Protein AF-A0A849WCY0-F1 (afdb_monomer)

Radius of gyration: 30.63 Å; Cα contacts (8 Å, |Δi|>4): 307; chains: 1; bounding box: 72×41×95 Å

Nearest PDB structures (foldseek):
  7aht-assembly1_A  TM=5.614E-01  e=9.219E-02  Bacillus subtilis subsp. subtilis str. 168
  4fma-assembly18_J  TM=5.798E-01  e=2.096E-01  Escherichia coli
  5tod-assembly2_A  TM=2.462E-01  e=1.371E+00  Homo sapiens
  3c6m-assembly1_A  TM=2.170E-01  e=2.614E+00  Homo sapiens
  5tod-assembly7_F  TM=2.452E-01  e=2.772E+00  Homo sapiens

Solvent-accessible surface area (backbone atoms only — not comparable to full-atom values): 11505 Å² total; per-residue (Å²): 144,74,70,73,67,60,56,55,52,54,52,52,52,61,66,65,69,69,80,75,67,54,65,50,55,55,48,50,54,53,54,72,70,58,51,58,86,48,48,75,48,39,34,40,33,53,90,93,39,81,42,78,49,65,74,89,48,40,53,62,51,55,59,32,53,71,73,46,45,57,54,82,85,66,64,72,89,74,54,81,75,69,64,26,41,36,39,36,38,37,71,89,79,25,39,37,34,36,26,48,26,98,75,40,38,32,44,33,39,41,34,49,97,94,41,78,47,77,44,45,35,35,34,91,74,41,54,48,59,51,52,52,46,44,69,78,55,54,75,74,73,71,72,77,78,77,76,68,35,56,45,80,79,58,67,75,55,88,70,58,91,44,68,24,52,9,76,85,79,64,44,74,14,87,22,58,62,25,46,31,25,65,69,58,13,54,76,67,38,16,18,18,59,76,60,49,73,59,130

Mean predicted aligned error: 16.66 Å

pLDDT: mean 75.74, std 14.4, range [35.34, 93.88]

Sequence (199 aa):
MSKFFMLGLIMAVMISFSSAQDMNDVWKETLESLCAEEAMQIFAVEANAYKKIPKKFSKDILEAIKGIEVLENPDSRSLPQPTASLVFLLKENKIFTIEIVKEHWFQANFLTQGKAVRFVLRDKKDKLADTIMNILNPPKKNPPQKQSAICNECSQMMFAMGMGNCETCKSPTKTMSFKFCDACAIKKGVCQVCEKKMN

Foldseek 3Di:
DPPVVVVVVVVVVVVVPPPPPPVQVVQLVVLVPDDLVQFPWKWKAAPNDTDTFDSVCSVQLSVLSNQKGFDDDDPPVPDDDFRMKIWTDGPPRWIWMWRDDPPQWIKIWIADPNDTDITIIGNPPCSNVVSVCCRVPPPDPPDPPLPQLADPVRVPDDADQDWDAACPPRHTDRGNQFNHHSVVCVVLCAHRRPRHHHD

Structure (mmCIF, N/CA/C/O backbone):
data_AF-A0A849WCY0-F1
#
_entry.id   AF-A0A849WCY0-F1
#
loop_
_atom_site.group_PDB
_atom_site.id
_atom_site.type_symbol
_atom_site.label_atom_id
_atom_site.label_alt_id
_atom_site.label_comp_id
_atom_site.label_asym_id
_atom_site.label_entity_id
_atom_site.label_seq_id
_atom_site.pdbx_PDB_ins_code
_atom_site.Cartn_x
_atom_site.Cartn_y
_atom_site.Cartn_z
_atom_site.occupancy
_atom_site.B_iso_or_equiv
_atom_site.auth_seq_id
_atom_site.auth_comp_id
_atom_site.auth_asym_id
_atom_site.auth_atom_id
_atom_site.pdbx_PDB_model_num
ATOM 1 N N . MET A 1 1 ? 39.765 -4.864 -51.603 1.00 50.28 1 MET A N 1
ATOM 2 C CA . MET A 1 1 ? 38.624 -4.302 -50.843 1.00 50.28 1 MET A CA 1
ATOM 3 C C . MET A 1 1 ? 37.984 -5.376 -49.953 1.00 50.28 1 MET A C 1
ATOM 5 O O . MET A 1 1 ? 36.882 -5.807 -50.237 1.00 50.28 1 MET A O 1
ATOM 9 N N . SER A 1 2 ? 38.667 -5.865 -48.906 1.00 53.41 2 SER A N 1
ATOM 10 C CA . SER A 1 2 ? 38.129 -6.984 -48.091 1.00 53.41 2 SER A CA 1
ATOM 11 C C . SER A 1 2 ? 38.401 -6.888 -46.584 1.00 53.41 2 SER A C 1
ATOM 13 O O . SER A 1 2 ? 37.915 -7.724 -45.834 1.00 53.41 2 SER A O 1
ATOM 15 N N . LYS A 1 3 ? 39.156 -5.884 -46.110 1.00 45.31 3 LYS A N 1
ATOM 16 C CA . LYS A 1 3 ? 39.493 -5.747 -44.678 1.00 45.31 3 LYS A CA 1
ATOM 17 C C . LYS A 1 3 ? 38.674 -4.679 -43.941 1.00 45.31 3 LYS A C 1
ATOM 19 O O . LYS A 1 3 ? 38.491 -4.788 -42.738 1.00 45.31 3 LYS A O 1
ATOM 24 N N . PHE A 1 4 ? 38.103 -3.708 -44.659 1.00 46.94 4 PHE A N 1
ATOM 25 C CA . PHE A 1 4 ? 37.264 -2.659 -44.061 1.00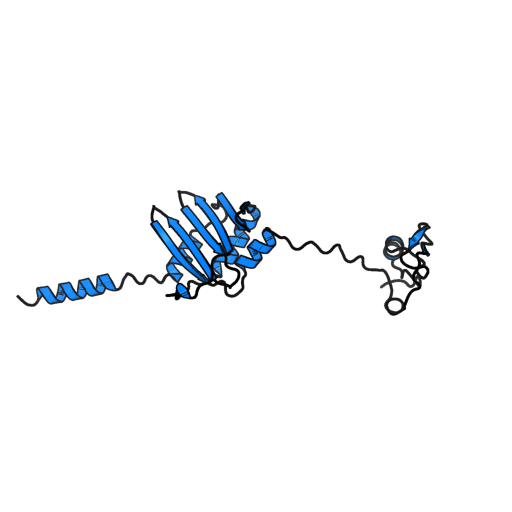 46.94 4 PHE A CA 1
ATOM 26 C C . PHE A 1 4 ? 35.818 -3.104 -43.783 1.00 46.94 4 PHE A C 1
ATOM 28 O O . PHE A 1 4 ? 35.189 -2.581 -42.871 1.00 46.94 4 PHE A O 1
ATOM 35 N N . PHE A 1 5 ? 35.310 -4.116 -44.493 1.00 47.94 5 PHE A N 1
ATOM 36 C CA . PHE A 1 5 ? 33.950 -4.632 -44.276 1.00 47.94 5 PHE A CA 1
ATOM 37 C C . PHE A 1 5 ? 33.820 -5.509 -43.017 1.00 47.94 5 PHE A C 1
ATOM 39 O O . PHE A 1 5 ? 32.745 -5.595 -42.435 1.00 47.94 5 PHE A O 1
ATOM 46 N N . MET A 1 6 ? 34.916 -6.125 -42.559 1.00 46.41 6 MET A N 1
ATOM 47 C CA . MET A 1 6 ? 34.893 -7.044 -41.413 1.00 46.41 6 MET A CA 1
ATOM 48 C C . MET A 1 6 ? 34.942 -6.312 -40.059 1.00 46.41 6 MET A C 1
ATOM 50 O O . MET A 1 6 ? 34.390 -6.796 -39.078 1.00 46.41 6 MET A O 1
ATOM 54 N N . LEU A 1 7 ? 35.536 -5.112 -40.014 1.00 44.00 7 LEU A N 1
ATOM 55 C CA . LEU A 1 7 ? 35.578 -4.260 -38.815 1.00 44.00 7 LEU A CA 1
ATOM 56 C C . LEU A 1 7 ? 34.247 -3.534 -38.556 1.00 44.00 7 LEU A C 1
ATOM 58 O O . LEU A 1 7 ? 33.855 -3.377 -37.401 1.00 44.00 7 LEU A O 1
ATOM 62 N N . GLY A 1 8 ? 33.513 -3.164 -39.613 1.00 43.44 8 GLY A N 1
ATOM 63 C CA . GLY A 1 8 ? 32.176 -2.570 -39.488 1.00 43.44 8 GLY A CA 1
ATOM 64 C C . GLY A 1 8 ? 31.132 -3.542 -38.927 1.00 43.44 8 GLY A C 1
ATOM 65 O O . GLY A 1 8 ? 30.265 -3.134 -38.158 1.00 43.44 8 GLY A O 1
ATOM 66 N N . LEU A 1 9 ? 31.253 -4.838 -39.236 1.00 46.06 9 LEU A N 1
ATOM 67 C CA . LEU A 1 9 ? 30.340 -5.863 -38.724 1.00 46.06 9 LEU A CA 1
ATOM 68 C C . LEU A 1 9 ? 30.567 -6.146 -37.228 1.00 46.06 9 LEU A C 1
ATOM 70 O O . LEU A 1 9 ? 29.608 -6.333 -36.489 1.00 46.06 9 LEU A O 1
ATOM 74 N N . ILE A 1 10 ? 31.818 -6.114 -36.754 1.00 51.12 10 ILE A N 1
ATOM 75 C CA . ILE A 1 10 ? 32.143 -6.348 -35.335 1.00 51.12 10 ILE A CA 1
ATOM 76 C C . ILE A 1 10 ? 31.712 -5.153 -34.465 1.00 51.12 10 ILE A C 1
ATOM 78 O O . ILE A 1 10 ? 31.208 -5.357 -33.362 1.00 51.12 10 ILE A O 1
ATOM 82 N N . MET A 1 11 ? 31.810 -3.913 -34.966 1.00 44.78 11 MET A N 1
ATOM 83 C CA . MET A 1 11 ? 31.259 -2.743 -34.261 1.00 44.78 11 MET A CA 1
ATOM 84 C C . MET A 1 11 ? 29.725 -2.715 -34.255 1.00 44.78 11 MET A C 1
ATOM 86 O O . MET A 1 11 ? 29.142 -2.361 -33.234 1.00 44.78 11 MET A O 1
ATOM 90 N N . ALA A 1 12 ? 29.056 -3.138 -35.332 1.00 47.16 12 ALA A N 1
ATOM 91 C CA . ALA A 1 12 ? 27.596 -3.260 -35.341 1.00 47.16 12 ALA A CA 1
ATOM 92 C C . ALA A 1 12 ? 27.100 -4.337 -34.359 1.00 47.16 12 ALA A C 1
ATOM 94 O O . ALA A 1 12 ? 26.087 -4.143 -33.690 1.00 47.16 12 ALA A O 1
ATOM 95 N N . VAL A 1 13 ? 27.847 -5.434 -34.199 1.00 43.41 13 VAL A N 1
ATOM 96 C CA . VAL A 1 13 ? 27.551 -6.462 -33.192 1.00 43.41 13 VAL A CA 1
ATOM 97 C C . VAL A 1 13 ? 27.771 -5.919 -31.775 1.00 43.41 13 VAL A C 1
ATOM 99 O O . VAL A 1 13 ? 26.906 -6.110 -30.929 1.00 43.41 13 VAL A O 1
ATOM 102 N N . MET A 1 14 ? 28.829 -5.145 -31.510 1.00 39.06 14 MET A N 1
ATOM 103 C CA . MET A 1 14 ? 29.048 -4.554 -30.176 1.00 39.06 14 MET A CA 1
ATOM 104 C C . MET A 1 14 ? 28.082 -3.412 -29.817 1.00 39.06 14 MET A C 1
ATOM 106 O O . MET A 1 14 ? 27.827 -3.188 -28.638 1.00 39.06 14 MET A O 1
ATOM 110 N N . ILE A 1 15 ? 27.483 -2.736 -30.802 1.00 41.31 15 ILE A N 1
ATOM 111 C CA . ILE A 1 15 ? 26.387 -1.773 -30.575 1.00 41.31 15 ILE A CA 1
ATOM 112 C C . ILE A 1 15 ? 25.032 -2.491 -30.401 1.00 41.31 15 ILE A C 1
ATOM 114 O O . ILE A 1 15 ? 24.104 -1.927 -29.831 1.00 41.31 15 ILE A O 1
ATOM 118 N N . SER A 1 16 ? 24.922 -3.758 -30.812 1.00 35.34 16 SER A N 1
ATOM 119 C CA . SER A 1 16 ? 23.705 -4.570 -30.639 1.00 35.34 16 SER A CA 1
ATOM 120 C C . SER A 1 16 ? 23.653 -5.332 -29.305 1.00 35.34 16 SER A C 1
ATOM 122 O O . SER A 1 16 ? 22.632 -5.938 -28.996 1.00 35.34 16 SER A O 1
ATOM 124 N N . PHE A 1 17 ? 24.726 -5.309 -28.504 1.00 38.31 17 PHE A N 1
ATOM 125 C CA . PHE A 1 17 ? 24.803 -6.000 -27.206 1.00 38.31 17 PHE A CA 1
ATOM 126 C C . PHE A 1 17 ? 24.603 -5.082 -25.987 1.00 38.31 17 PHE A C 1
ATOM 128 O O . PHE A 1 17 ? 24.663 -5.557 -24.857 1.00 38.31 17 PHE A O 1
ATOM 135 N N . SER A 1 18 ? 24.321 -3.788 -26.179 1.00 38.50 18 SER A N 1
ATOM 136 C CA . SER A 1 18 ? 24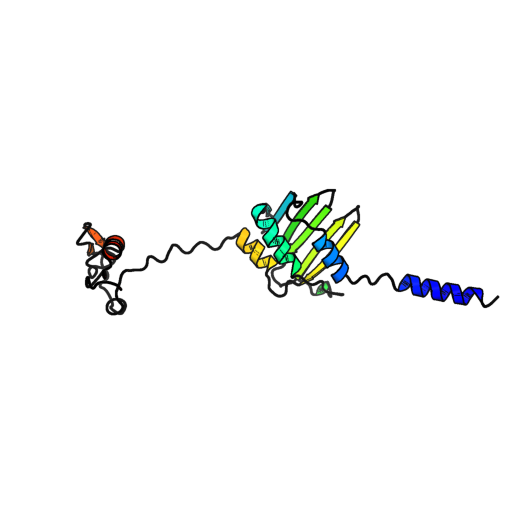.068 -2.843 -25.077 1.00 38.50 18 SER A CA 1
ATOM 137 C C . SER A 1 18 ? 22.584 -2.575 -24.787 1.00 38.50 18 SER A C 1
ATOM 139 O O . SER A 1 18 ? 22.279 -1.766 -23.916 1.00 38.50 18 SER A O 1
ATOM 141 N N . SER A 1 19 ? 21.645 -3.245 -25.469 1.00 44.41 19 SER A N 1
ATOM 142 C CA . SER A 1 19 ? 20.199 -3.008 -25.302 1.00 44.41 19 SER A CA 1
ATOM 143 C C . SER A 1 19 ? 19.439 -4.130 -24.589 1.00 44.41 19 SER A C 1
ATOM 145 O O . SER A 1 19 ? 18.229 -4.253 -24.758 1.00 44.41 19 SER A O 1
ATOM 147 N N . ALA A 1 20 ? 20.129 -4.946 -23.797 1.00 45.62 20 ALA A N 1
ATOM 148 C CA . ALA A 1 20 ? 19.502 -5.735 -22.742 1.00 45.62 20 ALA A CA 1
ATOM 149 C C . ALA A 1 20 ? 19.956 -5.153 -21.402 1.00 45.62 20 ALA A C 1
ATOM 151 O O . ALA A 1 20 ? 20.663 -5.796 -20.634 1.00 45.62 20 ALA A O 1
ATOM 152 N N . GLN A 1 21 ? 19.629 -3.881 -21.161 1.00 54.75 21 GLN A N 1
ATOM 153 C CA . GLN A 1 21 ? 19.660 -3.377 -19.795 1.00 54.75 21 GLN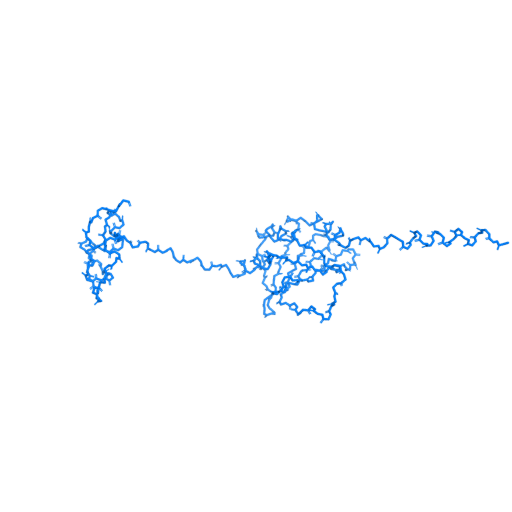 A CA 1
ATOM 154 C C . GLN A 1 21 ? 18.640 -4.227 -19.034 1.00 54.75 21 GLN A C 1
ATOM 156 O O . GLN A 1 21 ? 17.479 -4.286 -19.449 1.00 54.75 21 GLN A O 1
ATOM 161 N N . ASP A 1 22 ? 19.096 -4.959 -18.016 1.00 75.75 22 ASP A N 1
ATOM 162 C CA . ASP A 1 22 ? 18.230 -5.789 -17.186 1.00 75.75 22 ASP A CA 1
ATOM 163 C C . ASP A 1 22 ? 17.078 -4.895 -16.704 1.00 75.75 22 ASP A C 1
ATOM 165 O O . ASP A 1 22 ? 17.285 -3.882 -16.030 1.00 75.75 22 ASP A O 1
ATOM 169 N N . MET A 1 23 ? 15.851 -5.212 -17.123 1.00 77.38 23 MET A N 1
ATOM 170 C CA . MET A 1 23 ? 14.676 -4.411 -16.782 1.00 77.38 23 MET A CA 1
ATOM 171 C C . MET A 1 23 ? 14.490 -4.336 -15.264 1.00 77.38 23 MET A C 1
ATOM 173 O O . MET A 1 23 ? 13.898 -3.376 -14.770 1.00 77.38 23 MET A O 1
ATOM 177 N N . ASN A 1 24 ? 15.016 -5.316 -14.528 1.00 80.31 24 ASN A N 1
ATOM 178 C CA . ASN A 1 24 ? 15.075 -5.321 -13.078 1.00 80.31 24 ASN A CA 1
ATOM 179 C C . ASN A 1 24 ? 16.039 -4.263 -12.528 1.00 80.31 24 ASN A C 1
ATOM 181 O O . ASN A 1 24 ? 15.731 -3.627 -11.524 1.00 80.31 24 ASN A O 1
ATOM 185 N N . ASP A 1 25 ? 17.172 -4.026 -13.183 1.00 82.75 25 ASP A N 1
ATOM 186 C CA . ASP A 1 25 ? 18.101 -2.966 -12.788 1.00 82.75 25 ASP A CA 1
ATOM 187 C C . ASP A 1 25 ? 17.517 -1.587 -13.103 1.00 82.75 25 ASP A C 1
ATOM 189 O O . ASP A 1 25 ? 17.503 -0.719 -12.233 1.00 82.75 25 ASP A O 1
ATOM 193 N N . VAL A 1 26 ? 16.887 -1.416 -14.272 1.00 83.19 26 VAL A N 1
ATOM 194 C CA . VAL A 1 26 ? 16.141 -0.185 -14.606 1.00 83.19 26 VAL A CA 1
ATOM 195 C C . VAL A 1 26 ? 15.022 0.075 -13.593 1.00 83.19 26 VAL A C 1
ATOM 197 O O . VAL A 1 26 ? 14.772 1.216 -13.197 1.00 83.19 26 VAL A O 1
ATOM 200 N N . TRP A 1 27 ? 14.332 -0.979 -13.161 1.00 83.81 27 TRP A N 1
ATOM 201 C CA . TRP A 1 27 ? 13.305 -0.899 -12.130 1.00 83.81 27 TRP A CA 1
ATOM 202 C C . TRP A 1 27 ? 13.880 -0.465 -10.783 1.00 83.81 27 TRP A C 1
ATOM 204 O O . TRP A 1 27 ? 13.366 0.484 -10.192 1.00 83.81 27 TRP A O 1
ATOM 214 N N . LYS A 1 28 ? 14.963 -1.095 -10.316 1.00 83.31 28 LYS A N 1
ATOM 215 C CA . LYS A 1 28 ? 15.634 -0.720 -9.062 1.00 83.31 28 LYS A CA 1
ATOM 216 C C . LYS A 1 28 ? 16.119 0.724 -9.092 1.00 83.31 28 LYS A C 1
ATOM 218 O O . LYS A 1 28 ? 15.785 1.474 -8.183 1.00 83.31 28 LYS A O 1
ATOM 223 N N . GLU A 1 29 ? 16.812 1.137 -10.152 1.00 83.62 29 GLU A N 1
ATOM 224 C CA . GLU A 1 29 ? 17.261 2.523 -10.339 1.00 83.62 29 GLU A CA 1
ATOM 225 C C . GLU A 1 29 ? 16.076 3.498 -10.334 1.00 83.62 29 GLU A C 1
ATOM 227 O O . GLU A 1 29 ? 16.117 4.552 -9.693 1.00 83.62 29 GLU A O 1
ATOM 232 N N . THR A 1 30 ? 14.974 3.127 -11.001 1.00 81.19 30 THR A N 1
ATOM 233 C CA . THR A 1 30 ? 13.739 3.918 -10.984 1.00 81.19 30 THR A CA 1
ATOM 234 C C . THR A 1 30 ? 13.233 4.079 -9.555 1.00 81.19 30 THR A C 1
ATOM 236 O O . THR A 1 30 ? 12.959 5.208 -9.155 1.00 81.19 30 THR A O 1
ATOM 239 N N . LEU A 1 31 ? 13.154 2.997 -8.773 1.00 80.31 31 LEU A N 1
ATOM 240 C CA . LEU A 1 31 ? 12.700 3.023 -7.381 1.00 80.31 31 LEU A CA 1
ATOM 241 C C . LEU A 1 31 ? 13.628 3.800 -6.448 1.00 80.31 31 LEU A C 1
ATOM 243 O O . LEU A 1 31 ? 13.138 4.514 -5.576 1.00 80.31 31 LEU A O 1
ATOM 247 N N . GLU A 1 32 ? 14.941 3.686 -6.618 1.00 79.88 32 GLU A N 1
ATOM 248 C CA . GLU A 1 32 ? 15.929 4.447 -5.847 1.00 79.88 32 GLU A CA 1
ATOM 249 C C . GLU A 1 32 ? 15.815 5.950 -6.108 1.00 79.88 32 GLU A C 1
ATOM 251 O O . GLU A 1 32 ? 16.029 6.758 -5.204 1.00 79.88 32 GLU A O 1
ATOM 256 N N . SER A 1 33 ? 15.390 6.331 -7.314 1.00 77.44 33 SER A N 1
ATOM 257 C CA . SER A 1 33 ? 15.086 7.724 -7.643 1.00 77.44 33 SER A CA 1
ATOM 258 C C . SER A 1 33 ? 13.772 8.239 -7.031 1.00 77.44 33 SER A C 1
ATOM 260 O O . SER A 1 33 ? 13.491 9.436 -7.119 1.00 77.44 33 SER A O 1
ATOM 262 N N . LEU A 1 34 ? 12.951 7.369 -6.423 1.00 78.38 34 LEU A N 1
ATOM 263 C CA . LEU A 1 34 ? 11.690 7.745 -5.783 1.00 78.38 34 LEU A CA 1
ATOM 264 C C . LEU A 1 34 ? 11.908 8.120 -4.316 1.00 78.38 34 LEU A C 1
ATOM 266 O O . LEU A 1 34 ? 12.198 7.270 -3.474 1.00 78.38 34 LEU A O 1
ATOM 270 N N . CYS A 1 35 ? 11.653 9.382 -3.972 1.00 73.31 35 CYS A N 1
ATOM 271 C CA . CYS A 1 35 ? 11.651 9.834 -2.585 1.00 73.31 35 CYS A CA 1
ATOM 272 C C . CYS A 1 35 ? 10.225 10.021 -2.031 1.00 73.31 35 CYS A C 1
ATOM 274 O O . CYS A 1 35 ? 9.358 10.634 -2.661 1.00 73.31 35 CYS A O 1
ATOM 276 N N . ALA A 1 36 ? 9.986 9.545 -0.802 1.00 72.25 36 ALA A N 1
ATOM 277 C CA . ALA A 1 36 ? 8.705 9.703 -0.106 1.00 72.25 36 ALA A CA 1
ATOM 278 C C . ALA A 1 36 ? 8.339 11.177 0.145 1.00 72.25 36 ALA A C 1
ATOM 280 O O . ALA A 1 36 ? 7.156 11.532 0.138 1.00 72.25 36 ALA A O 1
ATOM 281 N N . GLU A 1 37 ? 9.337 12.040 0.356 1.00 73.75 37 GLU A N 1
ATOM 282 C CA . GLU A 1 37 ? 9.125 13.475 0.555 1.00 73.75 37 GLU A CA 1
ATOM 283 C C . GLU A 1 37 ? 8.677 14.184 -0.734 1.00 73.75 37 GLU A C 1
ATOM 285 O O . GLU A 1 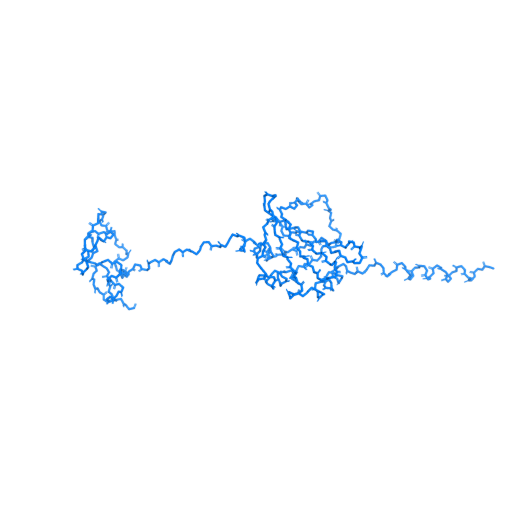37 ? 7.853 15.108 -0.666 1.00 73.75 37 GLU A O 1
ATOM 290 N N . GLU A 1 38 ? 9.143 13.703 -1.892 1.00 74.81 38 GLU A N 1
ATOM 291 C CA . GLU A 1 38 ? 8.878 14.258 -3.228 1.00 74.81 38 GLU A CA 1
ATOM 292 C C . GLU A 1 38 ? 7.563 13.781 -3.854 1.00 74.81 38 GLU A C 1
ATOM 294 O O . GLU A 1 38 ? 7.078 14.388 -4.812 1.00 74.81 38 GLU A O 1
ATOM 299 N N . ALA A 1 39 ? 6.948 12.735 -3.296 1.00 75.56 39 ALA A N 1
ATOM 300 C CA . ALA A 1 39 ? 5.609 12.313 -3.679 1.00 75.56 39 ALA A CA 1
ATOM 301 C C . ALA A 1 39 ? 4.592 13.422 -3.348 1.00 75.56 39 ALA A C 1
ATOM 303 O O . ALA A 1 39 ? 4.291 13.712 -2.180 1.00 75.56 39 ALA A O 1
ATOM 304 N N . MET A 1 40 ? 4.047 14.051 -4.388 1.00 78.19 40 MET A N 1
ATOM 305 C CA . MET A 1 40 ? 3.055 15.116 -4.263 1.00 78.19 40 MET A CA 1
ATOM 306 C C . MET A 1 40 ? 1.684 14.551 -3.895 1.00 78.19 40 MET A C 1
ATOM 308 O O . MET A 1 40 ? 1.008 15.079 -3.010 1.00 78.19 40 MET A O 1
ATOM 312 N N . GLN A 1 41 ? 1.255 13.493 -4.589 1.00 83.62 41 GLN A N 1
ATOM 313 C CA . GLN A 1 41 ? -0.065 12.885 -4.430 1.00 83.62 41 GLN A CA 1
ATOM 314 C C . GLN A 1 41 ? -0.016 11.394 -4.760 1.00 83.62 41 GLN A C 1
ATOM 316 O O . GLN A 1 41 ? 0.690 10.993 -5.685 1.00 83.62 41 GLN A O 1
ATOM 321 N N . ILE A 1 42 ? -0.788 10.609 -4.003 1.00 84.69 42 ILE A N 1
ATOM 322 C CA . ILE A 1 42 ? -1.007 9.182 -4.233 1.00 84.69 42 ILE A CA 1
ATOM 323 C C . ILE A 1 42 ? -2.515 8.946 -4.357 1.00 84.69 42 ILE A C 1
ATOM 325 O O . ILE A 1 42 ? -3.282 9.419 -3.513 1.00 84.69 42 ILE A O 1
ATOM 329 N N . PHE A 1 43 ? -2.948 8.220 -5.384 1.00 83.44 43 PHE A N 1
ATOM 330 C CA . PHE A 1 43 ? -4.354 7.867 -5.609 1.00 83.44 43 PHE A CA 1
ATOM 331 C C . PHE A 1 43 ? -4.487 6.382 -5.862 1.00 83.44 43 PHE A C 1
ATOM 333 O O . PHE A 1 43 ? -3.730 5.889 -6.678 1.00 83.44 43 PHE A O 1
ATOM 340 N N . ALA A 1 44 ? -5.462 5.718 -5.248 1.00 82.44 44 ALA A N 1
ATOM 341 C CA . ALA A 1 44 ? -5.865 4.358 -5.587 1.00 82.44 44 ALA A CA 1
ATOM 342 C C . ALA A 1 44 ? -7.230 4.371 -6.295 1.00 82.44 44 ALA A C 1
ATOM 344 O O . ALA A 1 44 ? -8.108 5.141 -5.910 1.00 82.44 44 ALA A O 1
ATOM 345 N N . VAL A 1 45 ? -7.428 3.528 -7.306 1.00 74.12 45 VAL A N 1
ATOM 346 C CA . VAL A 1 45 ? -8.721 3.348 -7.985 1.00 74.12 45 VAL A CA 1
ATOM 347 C C . VAL A 1 45 ? -9.412 2.109 -7.437 1.00 74.12 45 VAL A C 1
ATOM 349 O O . VAL A 1 45 ? -8.846 1.023 -7.470 1.00 74.12 45 VAL A O 1
ATOM 352 N N . GLU A 1 46 ? -10.646 2.258 -6.969 1.00 72.00 46 GLU A N 1
ATOM 353 C CA . GLU A 1 46 ? -11.500 1.149 -6.541 1.00 72.00 46 GLU A CA 1
ATOM 354 C C . GLU A 1 46 ? -12.895 1.350 -7.140 1.00 72.00 46 GLU A C 1
ATOM 356 O O . GLU A 1 46 ? -13.479 2.420 -6.979 1.00 72.00 46 GLU A O 1
ATOM 361 N N . ALA A 1 47 ? -13.423 0.348 -7.851 1.00 71.50 47 ALA A N 1
ATOM 362 C CA . ALA A 1 47 ? -14.740 0.408 -8.500 1.00 71.50 47 ALA A CA 1
ATOM 363 C C . ALA A 1 47 ? -14.953 1.675 -9.366 1.00 71.50 47 ALA A C 1
ATOM 365 O O . ALA A 1 47 ? -15.991 2.328 -9.286 1.00 71.50 47 ALA A O 1
ATOM 366 N N . ASN A 1 48 ? -13.954 2.031 -10.185 1.00 70.50 48 ASN A N 1
ATOM 367 C CA . ASN A 1 48 ? -13.924 3.236 -11.033 1.00 70.50 48 ASN A CA 1
ATOM 368 C C . ASN A 1 48 ? -13.931 4.580 -10.276 1.00 70.50 48 ASN A C 1
ATOM 370 O O . ASN A 1 48 ? -14.111 5.630 -10.892 1.00 70.50 48 ASN A O 1
ATOM 374 N N . ALA A 1 49 ? -13.706 4.578 -8.959 1.00 77.44 49 ALA A N 1
ATOM 375 C CA . ALA A 1 49 ? -13.585 5.787 -8.154 1.00 77.44 49 ALA A CA 1
ATOM 376 C C . ALA A 1 49 ? -12.138 6.005 -7.692 1.00 77.44 49 ALA A C 1
ATOM 378 O O . ALA A 1 49 ? -11.506 5.111 -7.128 1.00 77.44 49 ALA A O 1
ATOM 379 N N . TYR A 1 50 ? -11.627 7.224 -7.885 1.00 80.31 50 TYR A N 1
ATOM 380 C CA . TYR A 1 50 ? -10.322 7.632 -7.369 1.00 80.31 50 TYR A CA 1
ATOM 381 C C . TYR A 1 50 ? -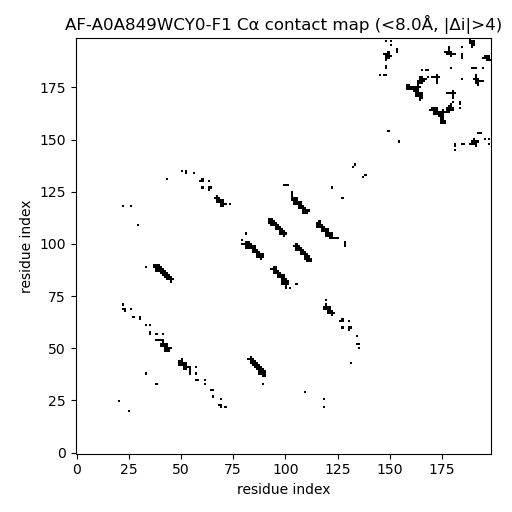10.417 7.966 -5.879 1.00 80.31 50 TYR A C 1
ATOM 383 O O . TYR A 1 50 ? -11.134 8.881 -5.469 1.00 80.31 50 TYR A O 1
ATOM 391 N N . LYS A 1 51 ? -9.640 7.259 -5.064 1.00 84.06 51 LYS A N 1
ATOM 392 C CA . LYS A 1 51 ? -9.468 7.499 -3.632 1.00 84.06 51 LYS A CA 1
ATOM 393 C C . LYS A 1 51 ? -8.076 8.057 -3.376 1.00 84.06 51 LYS A C 1
ATOM 395 O O . LYS A 1 51 ? -7.066 7.395 -3.606 1.00 84.06 51 LYS A O 1
ATOM 400 N N . LYS A 1 52 ? -8.007 9.294 -2.883 1.00 87.31 52 LYS A N 1
ATOM 401 C CA . LYS A 1 52 ? -6.738 9.918 -2.495 1.00 87.31 52 LYS A CA 1
ATOM 402 C C . LYS A 1 52 ? -6.177 9.231 -1.249 1.00 87.31 52 LYS A C 1
ATOM 404 O O . LYS A 1 52 ? -6.848 9.170 -0.220 1.00 87.31 52 LYS A O 1
ATOM 409 N N . ILE A 1 53 ? -4.932 8.778 -1.325 1.00 86.62 53 ILE A N 1
ATOM 410 C CA . ILE A 1 53 ? -4.211 8.179 -0.206 1.00 86.62 53 ILE A CA 1
ATOM 411 C C . ILE A 1 53 ? -3.510 9.285 0.605 1.00 86.62 53 ILE A C 1
ATOM 413 O O . ILE A 1 53 ? -2.809 10.126 0.031 1.00 86.62 53 ILE A O 1
ATOM 417 N N . PRO A 1 54 ? -3.679 9.328 1.941 1.00 88.62 54 PRO A N 1
ATOM 418 C CA . PRO A 1 54 ? -2.983 10.300 2.780 1.00 88.62 54 PRO A CA 1
ATOM 419 C C . PRO A 1 54 ? -1.453 10.182 2.684 1.00 88.62 54 PRO A C 1
ATOM 421 O O . PRO A 1 54 ? -0.907 9.090 2.827 1.00 88.62 54 PRO A O 1
ATOM 424 N N . LYS A 1 55 ? -0.749 11.320 2.561 1.00 85.44 55 LYS A N 1
ATOM 425 C CA . LYS A 1 55 ? 0.724 11.383 2.401 1.00 85.44 55 LYS A CA 1
ATOM 426 C C . LYS A 1 55 ? 1.509 10.665 3.511 1.00 85.44 55 LYS A C 1
ATOM 428 O O . LYS A 1 55 ? 2.613 10.191 3.278 1.00 85.44 55 LYS A O 1
ATOM 433 N N . LYS A 1 56 ? 0.935 10.525 4.713 1.00 88.75 56 LYS A N 1
ATOM 434 C CA . LYS A 1 56 ? 1.556 9.770 5.818 1.00 88.75 56 LYS A CA 1
ATOM 435 C C . LYS A 1 56 ? 1.844 8.301 5.476 1.00 88.75 56 LYS A C 1
ATOM 437 O O . LYS A 1 56 ? 2.720 7.718 6.094 1.00 88.75 56 LYS A O 1
ATOM 442 N N . PHE A 1 57 ? 1.137 7.731 4.498 1.00 89.19 57 PHE A N 1
ATOM 443 C CA . PHE A 1 57 ? 1.324 6.350 4.055 1.00 89.19 57 PHE A CA 1
ATOM 444 C C . PHE A 1 57 ? 2.286 6.213 2.865 1.00 89.19 57 PHE A C 1
ATOM 446 O O . PHE A 1 57 ? 2.595 5.096 2.463 1.00 89.19 57 PHE A O 1
ATOM 453 N N . SER A 1 58 ? 2.792 7.317 2.296 1.00 85.62 58 SER A N 1
ATOM 454 C CA . SER A 1 58 ? 3.678 7.274 1.122 1.00 85.62 58 SER A CA 1
ATOM 455 C C . SER A 1 58 ? 4.929 6.429 1.359 1.00 85.62 58 SER A C 1
ATOM 457 O O . SER A 1 58 ? 5.359 5.706 0.465 1.00 85.62 58 SER A O 1
ATOM 459 N N . LYS A 1 59 ? 5.497 6.495 2.570 1.00 86.88 59 LYS A N 1
ATOM 460 C CA . LYS A 1 59 ? 6.687 5.724 2.943 1.00 86.88 59 LYS A CA 1
ATOM 461 C C . LYS A 1 59 ? 6.411 4.219 2.946 1.00 86.88 59 LYS A C 1
ATOM 463 O O . LYS A 1 59 ? 7.181 3.473 2.355 1.00 86.88 59 LYS A O 1
ATOM 468 N N . ASP A 1 60 ? 5.307 3.798 3.561 1.00 88.56 60 ASP A N 1
ATOM 469 C CA . ASP A 1 60 ? 4.924 2.384 3.653 1.00 88.56 60 ASP A CA 1
ATOM 470 C C . ASP A 1 60 ? 4.674 1.791 2.266 1.00 88.56 60 ASP A C 1
ATOM 472 O O . ASP A 1 60 ? 5.099 0.677 1.966 1.00 88.56 60 ASP A O 1
ATOM 476 N N . ILE A 1 61 ? 4.038 2.574 1.394 1.00 87.56 61 ILE A N 1
ATOM 477 C CA . ILE A 1 61 ? 3.756 2.174 0.021 1.00 87.56 61 ILE A CA 1
ATOM 478 C C . ILE A 1 61 ? 5.054 2.042 -0.788 1.00 87.56 61 ILE A C 1
ATOM 480 O O . ILE A 1 61 ? 5.260 1.013 -1.424 1.00 87.56 61 ILE A O 1
ATOM 484 N N . LEU A 1 62 ? 5.951 3.035 -0.754 1.00 86.12 62 LEU A N 1
ATOM 485 C CA . LEU A 1 62 ? 7.241 2.943 -1.453 1.00 86.12 62 LEU A CA 1
ATOM 486 C C . LEU A 1 62 ? 8.086 1.769 -0.939 1.00 86.12 62 LEU A C 1
ATOM 488 O O . LEU A 1 62 ? 8.732 1.080 -1.722 1.00 86.12 62 LEU A O 1
ATOM 492 N N . GLU A 1 63 ? 8.042 1.493 0.363 1.00 86.88 63 GLU A N 1
ATOM 493 C CA . GLU A 1 63 ? 8.739 0.355 0.963 1.00 86.88 63 GLU A CA 1
ATOM 494 C C . GLU A 1 63 ? 8.125 -0.997 0.573 1.00 86.88 63 GLU A C 1
ATOM 496 O O . GLU A 1 63 ? 8.838 -1.992 0.428 1.00 86.88 63 GLU A O 1
ATOM 501 N N . ALA A 1 64 ? 6.807 -1.063 0.378 1.00 87.38 64 ALA A N 1
ATOM 502 C CA . ALA A 1 64 ? 6.172 -2.236 -0.211 1.00 87.38 64 ALA A CA 1
ATOM 503 C C . ALA A 1 64 ? 6.630 -2.441 -1.663 1.00 87.38 64 ALA A C 1
ATOM 505 O O . ALA A 1 64 ? 6.839 -3.580 -2.075 1.00 87.38 64 ALA A O 1
ATOM 506 N N . ILE A 1 65 ? 6.868 -1.350 -2.402 1.00 85.56 65 ILE A N 1
ATOM 507 C CA . ILE A 1 65 ? 7.251 -1.407 -3.815 1.00 85.56 65 ILE A CA 1
ATOM 508 C C . ILE A 1 65 ? 8.671 -1.940 -4.033 1.00 85.56 65 ILE A C 1
ATOM 510 O O . ILE A 1 65 ? 8.915 -2.665 -4.992 1.00 85.56 65 ILE A O 1
ATOM 514 N N . LYS A 1 66 ? 9.608 -1.659 -3.125 1.00 83.38 66 LYS A N 1
ATOM 515 C CA . LYS A 1 66 ? 10.998 -2.147 -3.227 1.00 83.38 66 LYS A CA 1
ATOM 516 C C . LYS A 1 66 ? 11.140 -3.669 -3.229 1.00 83.38 66 LYS A C 1
ATOM 518 O O . LYS A 1 66 ? 12.138 -4.183 -3.718 1.00 83.38 66 LYS A O 1
ATOM 523 N N . GLY A 1 67 ? 10.174 -4.392 -2.661 1.00 80.06 67 GLY A N 1
ATOM 524 C CA . GLY A 1 67 ? 10.193 -5.858 -2.601 1.00 80.06 67 GLY A CA 1
ATOM 525 C C . GLY A 1 67 ? 9.694 -6.551 -3.871 1.00 80.06 67 GLY A C 1
ATOM 526 O O . GLY A 1 67 ? 9.549 -7.772 -3.870 1.00 80.06 67 GLY A O 1
ATOM 527 N N . ILE A 1 68 ? 9.374 -5.784 -4.911 1.00 85.38 68 ILE A N 1
ATOM 528 C CA . ILE A 1 68 ? 8.737 -6.258 -6.134 1.00 85.38 68 ILE A CA 1
ATOM 529 C C . ILE A 1 68 ? 9.795 -6.568 -7.186 1.00 85.38 68 ILE A C 1
ATOM 531 O O . ILE A 1 68 ? 10.702 -5.770 -7.420 1.00 85.38 68 ILE A O 1
ATOM 535 N N . GLU A 1 69 ? 9.621 -7.696 -7.867 1.00 83.81 69 GLU A N 1
ATOM 536 C CA . GLU A 1 69 ? 10.499 -8.134 -8.950 1.00 83.81 69 GLU A CA 1
ATOM 537 C C . GLU A 1 69 ? 9.873 -7.850 -10.317 1.00 83.81 69 GLU A C 1
ATOM 539 O O . GLU A 1 69 ? 8.655 -7.963 -10.493 1.00 83.81 69 GLU A O 1
ATOM 544 N N . VAL A 1 70 ? 10.712 -7.526 -11.301 1.00 86.12 70 VAL A N 1
ATOM 545 C CA . VAL A 1 70 ? 10.294 -7.441 -12.703 1.00 86.12 70 VAL A CA 1
ATOM 546 C C . VAL A 1 70 ? 10.171 -8.843 -13.287 1.00 86.12 70 VAL A C 1
ATOM 548 O O . VAL A 1 70 ? 11.043 -9.688 -13.103 1.00 86.12 70 VAL A O 1
ATOM 551 N N . LEU A 1 71 ? 9.083 -9.091 -14.010 1.00 82.31 71 LEU A N 1
ATOM 552 C CA . LEU A 1 71 ? 8.940 -10.280 -14.835 1.00 82.31 71 LEU A CA 1
ATOM 553 C C . LEU A 1 71 ? 9.597 -10.029 -16.190 1.00 82.31 71 LEU A C 1
ATOM 555 O O . LEU A 1 71 ? 9.172 -9.154 -16.945 1.00 82.31 71 LEU A O 1
ATOM 559 N N . GLU A 1 72 ? 10.614 -10.821 -16.509 1.00 71.50 72 GLU A N 1
ATOM 560 C CA . GLU A 1 72 ? 11.214 -10.842 -17.838 1.00 71.50 72 GLU A CA 1
ATOM 561 C C . GLU A 1 72 ? 10.316 -11.634 -18.797 1.00 71.50 72 GLU A C 1
ATOM 563 O O . GLU A 1 72 ? 9.988 -12.792 -18.545 1.00 71.50 72 GLU A O 1
ATOM 568 N N . ASN A 1 73 ? 9.908 -11.011 -19.906 1.00 67.75 73 ASN A N 1
ATOM 569 C CA . ASN A 1 73 ? 9.111 -11.631 -20.976 1.00 67.75 73 ASN A CA 1
ATOM 570 C C . ASN A 1 73 ? 7.809 -12.348 -20.535 1.00 67.75 73 ASN A C 1
ATOM 572 O O . ASN A 1 73 ? 7.585 -13.499 -20.917 1.00 67.75 73 ASN A O 1
ATOM 576 N N . PRO A 1 74 ? 6.911 -11.707 -19.768 1.00 67.81 74 PRO A N 1
ATOM 577 C CA . PRO A 1 74 ? 5.635 -12.323 -19.418 1.00 67.81 74 PRO A CA 1
ATOM 578 C C . PRO A 1 74 ? 4.745 -12.463 -20.664 1.00 67.81 74 PRO A C 1
ATOM 580 O O . PRO A 1 74 ? 4.585 -11.503 -21.421 1.00 67.81 74 PRO A O 1
ATOM 583 N N . ASP A 1 75 ? 4.125 -13.634 -20.872 1.00 68.19 75 ASP A N 1
ATOM 584 C CA . ASP A 1 75 ? 3.102 -13.790 -21.919 1.00 68.19 75 ASP A CA 1
ATOM 585 C C . ASP A 1 75 ? 1.878 -12.949 -21.536 1.00 68.19 75 ASP A C 1
ATOM 587 O O . ASP A 1 75 ? 1.076 -13.317 -20.674 1.00 68.19 75 ASP A O 1
ATOM 591 N N . SER A 1 76 ? 1.739 -11.798 -22.191 1.00 59.91 76 SER A N 1
ATOM 592 C CA . SER A 1 76 ? 0.720 -10.792 -21.897 1.00 59.91 76 SER A CA 1
ATOM 593 C C . SER A 1 76 ? -0.710 -11.291 -22.099 1.00 59.91 76 SER A C 1
ATOM 595 O O . SER A 1 76 ? -1.633 -10.705 -21.540 1.00 59.91 76 SER A O 1
ATOM 597 N N . ARG A 1 77 ? -0.910 -12.391 -22.840 1.00 63.56 77 ARG A N 1
ATOM 598 C CA . ARG A 1 77 ? -2.226 -13.023 -23.040 1.00 63.56 77 ARG A CA 1
ATOM 599 C C . ARG A 1 77 ? -2.683 -13.847 -21.837 1.00 63.56 77 ARG A C 1
ATOM 601 O O . ARG A 1 77 ? -3.859 -14.183 -21.755 1.00 63.56 77 ARG A O 1
ATOM 608 N N . SER A 1 78 ? -1.763 -14.180 -20.932 1.00 66.06 78 SER A N 1
ATOM 609 C CA . SER A 1 78 ? -2.041 -14.945 -19.709 1.00 66.06 78 SER A CA 1
ATOM 610 C C . SER A 1 78 ? -2.178 -14.079 -18.458 1.00 66.06 78 SER A C 1
ATOM 612 O O . SER A 1 78 ? -2.485 -14.602 -17.390 1.00 66.06 78 SER A O 1
ATOM 614 N N . LEU A 1 79 ? -1.967 -12.764 -18.576 1.00 65.25 79 LEU A N 1
ATOM 615 C CA . LEU A 1 79 ? -2.133 -11.846 -17.458 1.00 65.25 79 LEU A CA 1
ATOM 616 C C . LEU A 1 79 ? -3.629 -11.501 -17.313 1.00 65.25 79 LEU A C 1
ATOM 618 O O . LEU A 1 79 ? -4.256 -11.134 -18.310 1.00 65.25 79 LEU A O 1
ATOM 622 N N . PRO A 1 80 ? -4.225 -11.624 -16.113 1.00 65.06 80 PRO A N 1
ATOM 623 C CA . PRO A 1 80 ? -5.589 -11.158 -15.850 1.00 65.06 80 PRO A CA 1
ATOM 624 C C . PRO A 1 80 ? -5.761 -9.652 -16.118 1.00 65.06 80 PRO A C 1
ATOM 626 O O . PRO A 1 80 ? -4.864 -8.977 -16.608 1.00 65.06 80 PRO A O 1
ATOM 629 N N . GLN A 1 81 ? -6.929 -9.082 -15.829 1.00 67.62 81 GLN A N 1
ATOM 630 C CA . GLN A 1 81 ? -7.109 -7.634 -15.962 1.00 67.62 81 GLN A CA 1
ATOM 631 C C . GLN A 1 81 ? -6.783 -6.900 -14.657 1.00 67.62 81 GLN A C 1
ATOM 633 O O . GLN A 1 81 ? -7.163 -7.383 -13.587 1.00 67.62 81 GLN A O 1
ATOM 638 N N . PRO A 1 82 ? -6.134 -5.723 -14.721 1.00 66.25 82 PRO A N 1
ATOM 639 C CA . PRO A 1 82 ? -5.948 -4.880 -13.550 1.00 66.25 82 PRO A CA 1
ATOM 640 C C . PRO A 1 82 ? -7.262 -4.483 -12.890 1.00 66.25 82 PRO A C 1
ATOM 642 O O . PRO A 1 82 ? -8.238 -4.148 -13.556 1.00 66.25 82 PRO A O 1
ATOM 645 N N . THR A 1 83 ? -7.276 -4.524 -11.558 1.00 65.12 83 THR A N 1
ATOM 646 C CA . THR A 1 83 ? -8.471 -4.232 -10.748 1.00 65.12 83 THR A CA 1
ATOM 647 C C . THR A 1 83 ? -8.414 -2.872 -10.063 1.00 65.12 83 THR A C 1
ATOM 649 O O . THR A 1 83 ? -9.448 -2.345 -9.654 1.00 65.12 83 THR A O 1
ATOM 652 N N . ALA A 1 84 ? -7.217 -2.310 -9.919 1.00 67.19 84 ALA A N 1
ATOM 653 C CA . ALA A 1 84 ? -6.970 -1.028 -9.284 1.00 67.19 84 ALA A CA 1
ATOM 654 C C . ALA A 1 84 ? -5.744 -0.360 -9.910 1.00 67.19 84 ALA A C 1
ATOM 656 O O . ALA A 1 84 ? -4.839 -1.045 -10.367 1.00 67.19 84 ALA A O 1
ATOM 657 N N . SER A 1 85 ? -5.685 0.971 -9.869 1.00 70.56 85 SER A N 1
ATOM 658 C CA . SER A 1 85 ? -4.521 1.756 -10.303 1.00 70.56 85 SER A CA 1
ATOM 659 C C . SER A 1 85 ? -4.084 2.710 -9.198 1.00 70.56 85 SER A C 1
ATOM 661 O O . SER A 1 85 ? -4.914 3.339 -8.549 1.00 70.56 85 SER A O 1
ATOM 663 N N . LEU A 1 86 ? -2.780 2.800 -8.975 1.00 73.38 86 LEU A N 1
ATOM 664 C CA . LEU A 1 86 ? -2.092 3.537 -7.931 1.00 73.38 86 LEU A CA 1
ATOM 665 C C . LEU A 1 86 ? -1.124 4.536 -8.572 1.00 73.38 86 LEU A C 1
ATOM 667 O O . LEU A 1 86 ? -0.063 4.145 -9.038 1.00 73.38 86 LEU A O 1
ATOM 671 N N . VAL A 1 87 ? -1.461 5.823 -8.606 1.00 76.31 87 VAL A N 1
ATOM 672 C CA . VAL A 1 87 ? -0.628 6.861 -9.249 1.00 76.31 87 VAL A CA 1
ATOM 673 C C . VAL A 1 87 ? 0.140 7.658 -8.199 1.00 76.31 87 VAL A C 1
ATOM 675 O O . VAL A 1 87 ? -0.466 8.159 -7.260 1.00 76.31 87 VAL A O 1
ATOM 678 N N . PHE A 1 88 ? 1.439 7.840 -8.405 1.00 77.88 88 PHE A N 1
ATOM 679 C CA . PHE A 1 88 ? 2.363 8.726 -7.707 1.00 77.88 88 PHE A CA 1
ATOM 680 C C . PHE A 1 88 ? 2.747 9.873 -8.638 1.00 77.88 88 PHE A C 1
ATOM 682 O O . PHE A 1 88 ? 3.283 9.667 -9.728 1.00 77.88 88 PHE A O 1
ATOM 689 N N . LEU A 1 89 ? 2.513 11.101 -8.191 1.00 72.38 89 LEU A N 1
ATOM 690 C CA . LEU A 1 89 ? 3.042 12.292 -8.849 1.00 72.38 89 LEU A CA 1
ATOM 691 C C . LEU A 1 89 ? 4.334 12.704 -8.153 1.00 72.38 89 LEU A C 1
ATOM 693 O O . LEU A 1 89 ? 4.328 12.984 -6.954 1.00 72.38 89 LEU A O 1
ATOM 697 N N . LEU A 1 90 ? 5.423 12.739 -8.903 1.00 73.00 90 LEU A N 1
ATOM 698 C CA . LEU A 1 90 ? 6.761 13.081 -8.444 1.00 73.00 90 LEU A CA 1
ATOM 699 C C . LEU A 1 90 ? 7.148 14.437 -9.048 1.00 73.00 90 LEU A C 1
ATOM 701 O O . LEU A 1 90 ? 6.628 14.859 -10.086 1.00 73.00 90 LEU A O 1
ATOM 705 N N . LYS A 1 91 ? 8.038 15.156 -8.368 1.00 68.62 91 LYS A N 1
ATOM 706 C CA . LYS A 1 91 ? 8.489 16.487 -8.789 1.00 68.62 91 LYS A CA 1
ATOM 707 C C . LYS A 1 91 ? 9.094 16.437 -10.208 1.00 68.62 91 LYS A C 1
ATOM 709 O O . LYS A 1 91 ? 9.661 15.424 -10.606 1.00 68.62 91 LYS A O 1
ATOM 714 N N . GLU A 1 92 ? 8.982 17.538 -10.957 1.00 68.50 92 GLU A N 1
ATOM 715 C CA . GLU A 1 92 ? 9.585 17.707 -12.2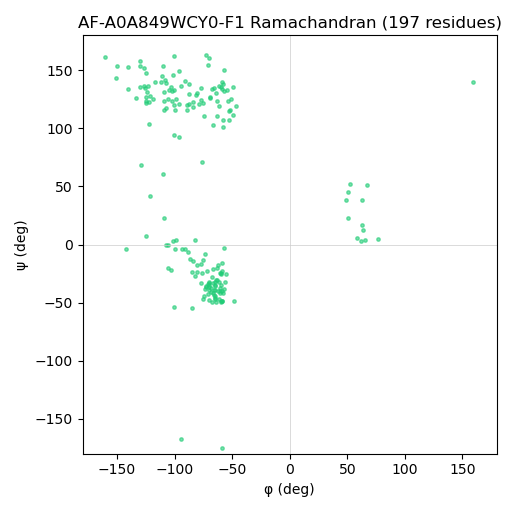99 1.00 68.50 92 GLU A CA 1
ATOM 716 C C . GLU A 1 92 ? 8.985 16.802 -13.397 1.00 68.50 92 GLU A C 1
ATOM 718 O O . GLU A 1 92 ? 9.697 16.141 -14.148 1.00 68.50 92 GLU A O 1
ATOM 723 N N . ASN A 1 93 ? 7.650 16.803 -13.522 1.00 67.12 93 ASN A N 1
ATOM 724 C CA . ASN A 1 93 ? 6.885 16.070 -14.552 1.00 67.12 93 ASN A CA 1
ATOM 725 C C . ASN A 1 93 ? 7.023 14.542 -14.501 1.00 67.12 93 ASN A C 1
ATOM 727 O O . ASN A 1 93 ? 6.685 13.856 -15.468 1.00 67.12 93 ASN A O 1
ATOM 731 N N . LYS A 1 94 ? 7.505 14.001 -13.383 1.00 71.81 94 LYS A N 1
ATOM 732 C CA . LYS A 1 94 ? 7.609 12.563 -13.180 1.00 71.81 94 LYS A CA 1
ATOM 733 C C . LYS A 1 94 ? 6.266 12.030 -12.690 1.00 71.81 94 LYS A C 1
ATOM 735 O O . LYS A 1 94 ? 5.732 12.468 -11.674 1.00 71.81 94 LYS A O 1
ATOM 740 N N . ILE A 1 95 ? 5.704 11.075 -13.415 1.00 79.94 95 ILE A N 1
ATOM 741 C CA . ILE A 1 95 ? 4.460 10.406 -13.027 1.00 79.94 95 ILE A CA 1
ATOM 742 C C .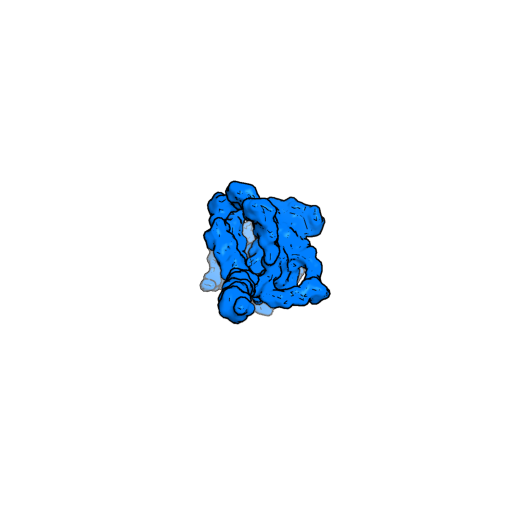 ILE A 1 95 ? 4.746 8.920 -13.009 1.00 79.94 95 ILE A C 1
ATOM 744 O O . ILE A 1 95 ? 5.251 8.365 -13.980 1.00 79.94 95 ILE A O 1
ATOM 748 N N . PHE A 1 96 ? 4.430 8.273 -11.903 1.00 82.19 96 PHE A N 1
ATOM 749 C CA . PHE A 1 96 ? 4.655 6.856 -11.725 1.00 82.19 96 PHE A CA 1
ATOM 750 C C . PHE A 1 96 ? 3.333 6.197 -11.356 1.00 82.19 96 PHE A C 1
ATOM 752 O O . PHE A 1 96 ? 2.685 6.619 -10.416 1.00 82.19 96 PHE A O 1
ATOM 759 N N . THR A 1 97 ? 2.880 5.205 -12.107 1.00 82.31 97 THR A N 1
ATOM 760 C CA . THR A 1 97 ? 1.577 4.557 -11.889 1.00 82.31 97 THR A CA 1
ATOM 761 C C . THR A 1 97 ? 1.770 3.063 -11.742 1.00 82.31 97 THR A C 1
ATOM 763 O O . THR A 1 97 ? 2.481 2.495 -12.556 1.00 82.31 97 THR A O 1
ATOM 766 N N . ILE A 1 98 ? 1.129 2.429 -10.763 1.00 78.12 98 ILE A N 1
ATOM 767 C CA . ILE A 1 98 ? 1.087 0.982 -10.545 1.00 78.12 98 ILE A CA 1
ATOM 768 C C . ILE A 1 98 ? -0.352 0.492 -10.644 1.00 78.12 98 ILE A C 1
ATOM 770 O O . ILE A 1 98 ? -1.191 0.925 -9.876 1.00 78.12 98 ILE A O 1
ATOM 774 N N . GLU A 1 99 ? -0.647 -0.475 -11.491 1.00 73.75 99 GLU A N 1
ATOM 775 C CA . GLU A 1 99 ? -1.978 -1.061 -11.619 1.00 73.75 99 GLU A CA 1
ATOM 776 C C . GLU A 1 99 ? -2.082 -2.392 -10.885 1.00 73.75 99 GLU A C 1
ATOM 778 O O . GLU A 1 99 ? -1.728 -3.428 -11.433 1.00 73.75 99 GLU A O 1
ATOM 783 N N . ILE A 1 100 ? -2.547 -2.357 -9.634 1.00 67.81 100 ILE A N 1
ATOM 784 C CA . ILE A 1 100 ? -2.652 -3.515 -8.747 1.00 67.81 100 ILE A CA 1
ATOM 785 C C . ILE A 1 100 ? -3.733 -4.481 -9.237 1.00 67.81 100 ILE A C 1
ATOM 787 O O . ILE A 1 100 ? -4.911 -4.130 -9.399 1.00 67.81 100 ILE A O 1
ATOM 791 N N . VAL A 1 101 ? -3.336 -5.741 -9.386 1.00 64.44 101 VAL A N 1
ATOM 792 C CA . VAL A 1 101 ? -4.245 -6.855 -9.639 1.00 64.44 101 VAL A CA 1
ATOM 793 C C . VAL A 1 101 ? -4.268 -7.753 -8.414 1.00 64.44 101 VAL A C 1
ATOM 795 O O . VAL A 1 101 ? -3.247 -7.948 -7.762 1.00 64.44 101 VAL A O 1
ATOM 798 N N . LYS A 1 102 ? -5.434 -8.327 -8.114 1.00 58.28 102 LYS A N 1
ATOM 799 C CA . LYS A 1 102 ? -5.643 -9.284 -7.015 1.00 58.28 102 LYS A CA 1
ATOM 800 C C . LYS A 1 102 ? -4.760 -10.550 -7.052 1.00 58.28 102 LYS A C 1
ATOM 802 O O . LYS A 1 102 ? -4.878 -11.356 -6.142 1.00 58.28 102 LYS A O 1
ATOM 807 N N . GLU A 1 103 ? -3.920 -10.746 -8.070 1.00 58.25 103 GLU A N 1
ATOM 808 C CA . GLU A 1 103 ? -3.205 -12.005 -8.332 1.00 58.25 103 GLU A CA 1
ATOM 809 C C . GLU A 1 103 ? -1.666 -11.876 -8.354 1.00 58.25 103 GLU A C 1
ATOM 811 O O . GLU A 1 103 ? -1.003 -12.496 -9.179 1.00 58.25 103 GLU A O 1
ATOM 816 N N . HIS A 1 104 ? -1.052 -11.122 -7.438 1.00 64.19 104 HIS A N 1
ATOM 817 C CA . HIS A 1 104 ? 0.416 -11.020 -7.294 1.00 64.19 104 HIS A CA 1
ATOM 818 C C . HIS A 1 104 ? 1.181 -10.385 -8.465 1.00 64.19 104 HIS A C 1
ATOM 820 O O . HIS A 1 104 ? 2.410 -10.365 -8.432 1.00 64.19 104 HIS A O 1
ATOM 826 N N . TRP A 1 105 ? 0.524 -9.883 -9.508 1.00 71.94 105 TRP A N 1
ATOM 827 C CA . TRP A 1 105 ? 1.183 -9.204 -10.625 1.00 71.94 105 TRP A CA 1
ATOM 828 C C . TRP A 1 105 ? 0.502 -7.868 -10.920 1.00 71.94 105 TRP A C 1
ATOM 830 O O . TRP A 1 105 ? -0.658 -7.655 -10.572 1.00 71.94 105 TRP A O 1
ATOM 840 N N . PHE A 1 106 ? 1.244 -6.928 -11.494 1.00 76.50 106 PHE A N 1
ATOM 841 C CA . PHE A 1 106 ? 0.746 -5.589 -11.813 1.00 76.50 106 PHE A CA 1
ATOM 842 C C . PHE A 1 106 ? 1.629 -4.924 -12.857 1.00 76.50 106 PHE A C 1
ATOM 844 O O . PHE A 1 106 ? 2.771 -5.321 -13.095 1.00 76.50 106 PHE A O 1
ATOM 851 N N . GLN A 1 107 ? 1.085 -3.898 -13.498 1.00 78.25 107 GLN A N 1
ATOM 852 C CA . GLN A 1 107 ? 1.820 -3.089 -14.460 1.00 78.25 107 GLN A CA 1
ATOM 853 C C . GLN A 1 107 ? 2.259 -1.797 -13.790 1.00 78.25 107 GLN A C 1
ATOM 855 O O . GLN A 1 107 ? 1.444 -1.137 -13.152 1.00 78.25 107 GLN A O 1
ATOM 860 N N . ALA A 1 108 ? 3.521 -1.411 -13.949 1.00 81.94 108 ALA A N 1
ATOM 861 C CA . ALA A 1 108 ? 3.960 -0.070 -13.596 1.00 81.94 108 ALA A CA 1
ATOM 862 C C . ALA A 1 108 ? 4.344 0.719 -14.840 1.00 81.94 108 ALA A C 1
ATOM 864 O O . ALA A 1 108 ? 4.975 0.192 -15.752 1.00 81.94 108 ALA A O 1
ATOM 865 N N . ASN A 1 109 ? 3.985 1.996 -14.869 1.00 83.69 109 ASN A N 1
ATOM 866 C CA . ASN A 1 109 ? 4.414 2.929 -15.897 1.00 83.69 109 ASN A CA 1
ATOM 867 C C . ASN A 1 109 ? 5.140 4.091 -15.221 1.00 83.69 109 ASN A C 1
ATOM 869 O O . ASN A 1 109 ? 4.563 4.770 -14.370 1.00 83.69 109 ASN A O 1
ATOM 873 N N . PHE A 1 110 ? 6.387 4.323 -15.614 1.00 83.38 110 PHE A N 1
ATOM 874 C CA . PHE A 1 110 ? 7.178 5.475 -15.210 1.00 83.38 110 PHE A CA 1
ATOM 875 C C . PHE A 1 110 ? 7.311 6.439 -16.385 1.00 83.38 110 PHE A C 1
ATOM 877 O O . PHE A 1 110 ? 7.857 6.093 -17.432 1.00 83.38 110 PHE A O 1
ATOM 884 N N . LEU A 1 111 ? 6.790 7.650 -16.218 1.00 81.62 111 LEU A N 1
ATOM 885 C CA . LEU A 1 111 ? 6.885 8.731 -17.188 1.00 81.62 111 LEU A CA 1
ATOM 886 C C . LEU A 1 111 ? 8.005 9.673 -16.759 1.00 81.62 111 LEU A C 1
ATOM 888 O O . LEU A 1 111 ? 7.915 10.315 -15.713 1.00 81.62 111 LEU A O 1
ATOM 892 N N . THR A 1 112 ? 9.047 9.766 -17.578 1.00 77.69 112 THR A N 1
ATOM 893 C CA . THR A 1 112 ? 10.193 10.652 -17.355 1.00 77.69 112 THR A CA 1
ATOM 894 C C . THR A 1 112 ? 10.635 11.266 -18.675 1.00 77.69 112 THR A C 1
ATOM 896 O O . THR A 1 112 ? 10.722 10.572 -19.686 1.00 77.69 112 THR A O 1
ATOM 899 N N . GLN A 1 113 ? 10.879 12.579 -18.694 1.00 76.62 113 GLN A N 1
ATOM 900 C CA . GLN A 1 113 ? 11.401 13.296 -19.871 1.00 76.62 113 GLN A CA 1
ATOM 901 C C . GLN A 1 113 ? 10.641 12.989 -21.185 1.00 76.62 113 GLN A C 1
ATOM 903 O O . GLN A 1 113 ? 11.240 12.841 -22.248 1.00 76.62 113 GLN A O 1
ATOM 908 N N . GLY A 1 114 ? 9.311 12.847 -21.113 1.00 74.94 114 GLY A N 1
ATOM 909 C CA . GLY A 1 114 ? 8.458 12.544 -22.271 1.00 74.94 114 GLY A CA 1
ATOM 910 C C . GLY A 1 114 ? 8.489 11.088 -22.755 1.00 74.94 114 GLY A C 1
ATOM 911 O O . GLY A 1 114 ? 7.850 10.776 -23.756 1.00 74.94 114 GLY A O 1
ATOM 912 N N . LYS A 1 115 ? 9.195 10.187 -22.062 1.00 77.00 115 LYS A N 1
ATOM 913 C CA . LYS A 1 115 ? 9.221 8.746 -22.343 1.00 77.00 115 LYS A CA 1
ATOM 914 C C . LYS A 1 115 ? 8.438 7.977 -21.284 1.00 77.00 115 LYS A C 1
ATOM 916 O O . LYS A 1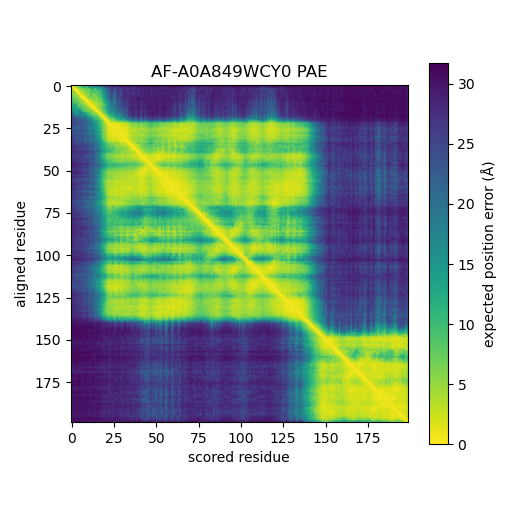 115 ? 8.541 8.274 -20.095 1.00 77.00 115 LYS A O 1
ATOM 921 N N . ALA A 1 116 ? 7.679 6.977 -21.727 1.00 82.19 116 ALA A N 1
ATOM 922 C CA . ALA A 1 116 ? 7.000 6.020 -20.862 1.00 82.19 116 ALA A CA 1
ATOM 923 C C . ALA A 1 116 ? 7.807 4.719 -20.805 1.00 82.19 116 ALA A C 1
ATOM 925 O O . ALA A 1 116 ? 8.008 4.075 -21.834 1.00 82.19 116 ALA A O 1
ATOM 926 N N . VAL A 1 117 ? 8.249 4.333 -19.612 1.00 83.62 117 VAL A N 1
ATOM 927 C CA . VAL A 1 117 ? 8.862 3.028 -19.343 1.00 83.62 117 VAL A CA 1
ATOM 928 C C . VAL A 1 117 ? 7.818 2.156 -18.663 1.00 83.62 117 VAL A C 1
ATOM 930 O O . VAL A 1 117 ? 7.264 2.545 -17.635 1.00 83.62 117 VAL A O 1
ATOM 933 N N . ARG A 1 118 ? 7.524 0.993 -19.248 1.00 84.81 118 ARG A N 1
ATOM 934 C CA . ARG A 1 118 ? 6.560 0.034 -18.703 1.00 84.81 118 ARG A CA 1
ATOM 935 C C . ARG A 1 118 ? 7.289 -1.151 -18.088 1.00 84.81 118 ARG A C 1
ATOM 937 O O . ARG A 1 118 ? 8.142 -1.753 -18.731 1.00 84.81 118 ARG A O 1
ATOM 944 N N . PHE A 1 119 ? 6.875 -1.519 -16.886 1.00 84.81 119 PHE A N 1
ATOM 945 C CA . PHE A 1 119 ? 7.320 -2.704 -16.172 1.00 84.81 119 PHE A CA 1
ATOM 946 C C . PHE A 1 119 ? 6.133 -3.635 -15.957 1.00 84.81 119 PHE A C 1
ATOM 948 O O . PHE A 1 119 ? 5.031 -3.185 -15.635 1.00 84.81 119 PHE A O 1
ATOM 955 N N . VAL A 1 120 ? 6.364 -4.934 -16.106 1.00 84.25 120 VAL A N 1
ATOM 956 C CA . VAL A 1 120 ? 5.442 -5.958 -15.619 1.00 84.25 120 VAL A CA 1
ATOM 957 C C . VAL A 1 120 ? 6.080 -6.563 -14.387 1.00 84.25 120 VAL A C 1
ATOM 959 O O . VAL A 1 120 ? 7.238 -6.970 -14.415 1.00 84.25 120 VAL A O 1
ATOM 962 N N . LEU A 1 121 ? 5.341 -6.558 -13.295 1.00 84.19 121 LEU A N 1
ATOM 963 C CA . LEU A 1 121 ? 5.889 -6.720 -11.964 1.00 84.19 121 LEU A CA 1
ATOM 964 C C . LEU A 1 121 ? 5.172 -7.840 -11.224 1.00 84.19 121 LEU A C 1
ATOM 966 O O . LEU A 1 121 ? 3.993 -8.089 -11.478 1.00 84.19 121 LEU A O 1
ATOM 970 N N . ARG A 1 122 ? 5.876 -8.482 -10.290 1.00 82.62 122 ARG A N 1
ATOM 971 C CA . ARG A 1 122 ? 5.337 -9.512 -9.402 1.00 82.62 122 ARG A CA 1
ATOM 972 C C . ARG A 1 122 ? 5.581 -9.166 -7.934 1.00 82.62 122 ARG A C 1
ATOM 974 O O . ARG A 1 122 ? 6.723 -9.067 -7.490 1.00 82.62 122 ARG A O 1
ATOM 981 N N . ASP A 1 123 ? 4.505 -9.064 -7.165 1.00 82.12 123 ASP A N 1
ATOM 982 C CA . ASP A 1 123 ? 4.517 -8.996 -5.702 1.00 82.12 123 ASP A CA 1
ATOM 983 C C . ASP A 1 123 ? 4.288 -10.396 -5.141 1.00 82.12 123 ASP A C 1
ATOM 985 O O . ASP A 1 123 ? 3.162 -10.841 -4.939 1.00 82.12 123 ASP A O 1
ATOM 989 N N . LYS A 1 124 ? 5.381 -11.116 -4.881 1.00 73.56 124 LYS A N 1
ATOM 990 C CA . LYS A 1 124 ? 5.341 -12.502 -4.386 1.00 73.56 124 LYS A CA 1
ATOM 991 C C . LYS A 1 124 ? 4.593 -12.676 -3.057 1.00 73.56 124 LYS A C 1
ATOM 993 O O . LYS A 1 124 ? 4.328 -13.817 -2.687 1.00 73.56 124 LYS A O 1
ATOM 998 N N . LYS A 1 125 ? 4.342 -11.600 -2.305 1.00 77.12 125 LYS A N 1
ATOM 999 C CA . LYS A 1 125 ? 3.771 -11.651 -0.951 1.00 77.12 125 LYS A CA 1
ATOM 1000 C C . LYS A 1 125 ? 2.502 -10.811 -0.790 1.00 77.12 125 LYS A C 1
ATOM 1002 O O . LYS A 1 125 ? 2.080 -10.638 0.346 1.00 77.12 125 LYS A O 1
ATOM 1007 N N . ASP A 1 126 ? 1.958 -10.257 -1.873 1.00 77.00 126 ASP A N 1
ATOM 1008 C CA . ASP A 1 126 ? 0.856 -9.278 -1.850 1.00 77.00 126 ASP A CA 1
ATOM 1009 C C . ASP A 1 126 ? 1.069 -8.094 -0.901 1.00 77.00 126 ASP A C 1
ATOM 1011 O O . ASP A 1 126 ? 0.120 -7.422 -0.499 1.00 77.00 126 ASP A O 1
ATOM 1015 N N . LYS A 1 127 ? 2.319 -7.780 -0.549 1.00 83.38 127 LYS A N 1
ATOM 1016 C CA . LYS A 1 127 ? 2.623 -6.744 0.438 1.00 83.38 127 LYS A CA 1
ATOM 1017 C C . LYS A 1 127 ? 2.091 -5.381 -0.005 1.00 83.38 127 LYS A C 1
ATOM 1019 O O . LYS A 1 127 ? 1.590 -4.624 0.829 1.00 83.38 127 LYS A O 1
ATOM 1024 N N . LEU A 1 128 ? 2.200 -5.041 -1.288 1.00 83.75 128 LEU A N 1
ATOM 1025 C CA . LEU A 1 128 ? 1.694 -3.785 -1.834 1.00 83.75 128 LEU A CA 1
ATOM 1026 C C . LEU A 1 128 ? 0.166 -3.775 -1.856 1.00 83.75 128 LEU A C 1
ATOM 1028 O O . LEU A 1 128 ? -0.441 -2.801 -1.404 1.00 83.75 128 LEU A O 1
ATOM 1032 N N . ALA A 1 129 ? -0.446 -4.852 -2.348 1.00 79.56 129 ALA A N 1
ATOM 1033 C CA . ALA A 1 129 ? -1.897 -4.981 -2.414 1.00 79.56 129 ALA A CA 1
ATOM 1034 C C . ALA A 1 129 ? -2.522 -4.880 -1.013 1.00 79.56 129 ALA A C 1
ATOM 1036 O O . ALA A 1 129 ? -3.402 -4.045 -0.790 1.00 79.56 129 ALA A O 1
ATOM 1037 N N . ASP A 1 130 ? -1.994 -5.628 -0.046 1.00 82.19 130 ASP A N 1
ATOM 1038 C CA . ASP A 1 130 ? -2.412 -5.595 1.354 1.00 82.19 130 ASP A CA 1
ATOM 1039 C C . ASP A 1 130 ? -2.216 -4.216 1.977 1.00 82.19 130 ASP A C 1
ATOM 1041 O O . ASP A 1 130 ? -3.087 -3.730 2.700 1.00 82.19 130 ASP A O 1
ATOM 1045 N N . THR A 1 131 ? -1.093 -3.549 1.697 1.00 86.50 131 THR A N 1
ATOM 1046 C CA . THR A 1 131 ? -0.832 -2.198 2.213 1.00 86.50 131 THR A CA 1
ATOM 1047 C C . THR A 1 131 ? -1.910 -1.228 1.737 1.00 86.50 131 THR A C 1
ATOM 1049 O O . THR A 1 131 ? -2.512 -0.526 2.551 1.00 86.50 131 THR A O 1
ATOM 1052 N N . ILE A 1 132 ? -2.214 -1.217 0.438 1.00 83.06 132 ILE A N 1
ATOM 1053 C CA . ILE A 1 132 ? -3.239 -0.333 -0.127 1.00 83.06 132 ILE A CA 1
ATOM 1054 C C . ILE A 1 132 ? -4.628 -0.687 0.406 1.00 83.06 132 ILE A C 1
ATOM 1056 O O . ILE A 1 132 ? -5.361 0.208 0.833 1.00 83.06 132 ILE A O 1
ATOM 1060 N N . MET A 1 133 ? -4.980 -1.970 0.464 1.00 80.31 133 MET A N 1
ATOM 1061 C CA . MET A 1 133 ? -6.280 -2.404 0.973 1.00 80.31 133 MET A CA 1
ATOM 1062 C C . MET A 1 133 ? -6.464 -2.078 2.455 1.00 80.31 133 MET A C 1
ATOM 1064 O O . MET A 1 133 ? -7.532 -1.602 2.826 1.00 80.31 133 MET A O 1
ATOM 1068 N N . ASN A 1 134 ? -5.436 -2.228 3.290 1.00 84.69 134 ASN A N 1
ATOM 1069 C CA . ASN A 1 134 ? -5.484 -1.841 4.703 1.00 84.69 134 ASN A CA 1
ATOM 1070 C C . ASN A 1 134 ? -5.577 -0.321 4.903 1.00 84.69 134 ASN A C 1
ATOM 1072 O O . ASN A 1 134 ? -6.122 0.137 5.906 1.00 84.69 134 ASN A O 1
ATOM 1076 N N . ILE A 1 135 ? -5.062 0.484 3.972 1.00 85.69 135 ILE A N 1
ATOM 1077 C CA . ILE A 1 135 ? -5.218 1.944 4.019 1.00 85.69 135 ILE A CA 1
ATOM 1078 C C . ILE A 1 135 ? -6.641 2.350 3.624 1.00 85.69 135 ILE A C 1
ATOM 1080 O O . ILE A 1 135 ? -7.236 3.217 4.268 1.00 85.69 135 ILE A O 1
ATOM 1084 N N . LEU A 1 136 ? -7.177 1.747 2.561 1.00 81.62 136 LEU A N 1
ATOM 1085 C CA . LEU A 1 136 ? -8.507 2.057 2.030 1.00 81.62 136 LEU A CA 1
ATOM 1086 C C . LEU A 1 136 ? -9.632 1.505 2.908 1.00 81.62 136 LEU A C 1
ATOM 1088 O O . LEU A 1 136 ? -10.653 2.164 3.101 1.00 81.62 136 LEU A O 1
ATOM 1092 N N . ASN A 1 137 ? -9.425 0.307 3.442 1.00 81.50 137 ASN A N 1
ATOM 1093 C CA . ASN A 1 137 ? -10.361 -0.462 4.245 1.00 81.50 137 ASN A CA 1
ATOM 1094 C C . ASN A 1 137 ? -9.652 -0.908 5.532 1.00 81.50 137 ASN A C 1
ATOM 1096 O O . ASN A 1 137 ? -9.385 -2.099 5.704 1.00 81.50 137 ASN A O 1
ATOM 1100 N N . PRO A 1 138 ? -9.316 0.030 6.439 1.00 78.81 138 PRO A N 1
ATOM 1101 C CA . PRO A 1 138 ? -8.634 -0.316 7.675 1.00 78.81 138 PRO A CA 1
ATOM 1102 C C . PRO A 1 138 ? -9.442 -1.378 8.417 1.00 78.81 138 PRO A C 1
ATOM 1104 O O . PRO A 1 138 ? -10.665 -1.217 8.547 1.00 78.81 138 PRO A O 1
ATOM 1107 N N . PRO A 1 139 ? -8.796 -2.458 8.900 1.00 68.81 139 PRO A N 1
ATOM 1108 C CA . PRO A 1 139 ? -9.497 -3.491 9.636 1.00 68.81 139 PRO A CA 1
ATOM 1109 C C . PRO A 1 139 ? -10.250 -2.802 10.765 1.00 68.81 139 PRO A C 1
ATOM 1111 O O . PRO A 1 139 ? -9.665 -2.045 11.549 1.00 68.81 139 PRO A O 1
ATOM 1114 N N . LYS A 1 140 ? -11.572 -3.005 10.808 1.00 64.81 140 LYS A N 1
ATOM 1115 C CA . LYS A 1 140 ? -12.389 -2.497 11.907 1.00 64.81 140 LYS A CA 1
ATOM 1116 C C . LYS A 1 140 ? -11.712 -2.995 13.175 1.00 64.81 140 LYS A C 1
ATOM 1118 O O . LYS A 1 140 ? -11.616 -4.205 13.364 1.00 64.81 140 LYS A O 1
ATOM 1123 N N . LYS A 1 141 ? -11.194 -2.078 14.006 1.00 47.59 141 LYS A N 1
ATOM 1124 C CA . LYS A 1 141 ? -10.726 -2.431 15.349 1.00 47.59 141 LYS A CA 1
ATOM 1125 C C . LYS A 1 141 ? -11.857 -3.238 15.958 1.00 47.59 141 LYS A C 1
ATOM 1127 O O . LYS A 1 141 ? -12.936 -2.683 16.173 1.00 47.59 141 LYS A O 1
ATOM 1132 N N . ASN A 1 142 ? -11.633 -4.535 16.168 1.00 44.00 142 ASN A N 1
ATOM 1133 C CA . ASN A 1 142 ? -12.570 -5.322 16.943 1.00 44.00 142 ASN A CA 1
ATOM 1134 C C . ASN A 1 142 ? -12.777 -4.527 18.234 1.00 44.00 142 ASN A C 1
ATOM 1136 O O . ASN A 1 142 ? -11.774 -4.121 18.840 1.00 44.00 142 ASN A O 1
ATOM 1140 N N . PRO A 1 143 ? -14.029 -4.192 18.605 1.00 46.38 143 PRO A N 1
ATOM 1141 C CA . PRO A 1 143 ? -14.268 -3.533 19.876 1.00 46.38 143 PRO A CA 1
ATOM 1142 C C . PRO A 1 143 ? -13.519 -4.351 20.928 1.00 46.38 143 PRO A C 1
ATOM 1144 O O . PRO A 1 143 ? -13.544 -5.583 20.819 1.00 46.38 143 PRO A O 1
ATOM 1147 N N . PRO A 1 144 ? -12.789 -3.707 21.863 1.00 44.50 144 PRO A N 1
ATOM 1148 C CA . PRO A 1 144 ? -12.015 -4.434 22.858 1.00 44.50 144 PRO A CA 1
ATOM 1149 C C . PRO A 1 144 ? -12.929 -5.515 23.411 1.00 44.50 144 PRO A C 1
ATOM 1151 O O . PRO A 1 144 ? -14.028 -5.193 23.875 1.00 44.50 144 PRO A O 1
ATOM 1154 N N . GLN A 1 145 ? -12.539 -6.786 23.247 1.00 46.19 145 GLN A N 1
ATOM 1155 C CA . GLN A 1 145 ? -13.267 -7.885 23.861 1.00 46.19 145 GLN A CA 1
ATOM 1156 C C . GLN A 1 145 ? -13.347 -7.500 25.330 1.00 46.19 145 GLN A C 1
ATOM 1158 O O . GLN A 1 145 ? -12.320 -7.449 26.005 1.00 46.19 145 GLN A O 1
ATOM 1163 N N . LYS A 1 146 ? -14.538 -7.097 25.794 1.00 55.09 146 LYS A N 1
ATOM 1164 C CA . LYS A 1 146 ? -14.766 -6.819 27.206 1.00 55.09 146 LYS A CA 1
ATOM 1165 C C . LYS A 1 146 ? -14.415 -8.123 27.898 1.00 55.09 146 LYS A C 1
ATOM 1167 O O . LYS A 1 146 ? -15.198 -9.066 27.808 1.00 55.09 146 LYS A O 1
ATOM 1172 N N . GLN A 1 147 ? -13.227 -8.197 28.492 1.00 61.12 147 GLN A N 1
ATOM 1173 C CA . GLN A 1 147 ? -12.822 -9.347 29.278 1.00 61.12 147 GLN A CA 1
ATOM 1174 C C . GLN A 1 147 ? -13.868 -9.471 30.378 1.00 61.12 147 GLN A C 1
ATOM 1176 O O . GLN A 1 147 ? -13.975 -8.618 31.259 1.00 61.12 147 GLN A O 1
ATOM 1181 N N . SER A 1 148 ? -14.733 -10.473 30.255 1.00 67.19 148 SER A N 1
ATOM 1182 C CA . SER A 1 148 ? -15.671 -10.809 31.310 1.00 67.19 148 SER A CA 1
ATOM 1183 C C . SER A 1 148 ? -14.836 -11.232 32.510 1.00 67.19 148 SER A C 1
ATOM 1185 O O . SER A 1 148 ? -14.012 -12.136 32.391 1.00 67.19 148 SER A O 1
ATOM 1187 N N . ALA A 1 149 ? -15.030 -10.578 33.652 1.00 84.69 149 ALA A N 1
ATOM 1188 C CA . ALA A 1 149 ? -14.347 -10.926 34.891 1.00 84.69 149 ALA A CA 1
ATOM 1189 C C . ALA A 1 149 ? -14.998 -12.188 35.471 1.00 84.69 149 ALA A C 1
ATOM 1191 O O . ALA A 1 149 ? -15.758 -12.120 36.429 1.00 84.69 149 ALA A O 1
ATOM 1192 N N . ILE A 1 150 ? -14.785 -13.334 34.830 1.00 88.19 150 ILE A N 1
ATOM 1193 C CA . ILE A 1 150 ? -15.314 -14.638 35.233 1.00 88.19 150 ILE A CA 1
ATOM 1194 C C . ILE A 1 150 ? -14.112 -15.555 35.459 1.00 88.19 150 ILE A C 1
ATOM 1196 O O . ILE A 1 150 ? -13.244 -15.653 34.595 1.00 88.19 150 ILE A O 1
ATOM 1200 N N . CYS A 1 151 ? -14.043 -16.209 36.618 1.00 88.69 151 CYS A N 1
ATOM 1201 C CA . CYS A 1 151 ? -12.980 -17.171 36.902 1.00 88.69 151 CYS A CA 1
ATOM 1202 C C . CYS A 1 151 ? -13.148 -18.450 36.064 1.00 88.69 151 CYS A C 1
ATOM 1204 O O . CYS A 1 151 ? -14.249 -18.761 35.611 1.00 88.69 151 CYS A O 1
ATOM 1206 N N . ASN A 1 152 ? -12.077 -19.234 35.914 1.00 86.44 152 ASN A N 1
ATOM 1207 C CA . ASN A 1 152 ? -12.092 -20.475 35.124 1.00 86.44 152 ASN A CA 1
ATOM 1208 C C . ASN A 1 152 ? -13.154 -21.488 35.581 1.00 86.44 152 ASN A C 1
ATOM 1210 O O . ASN A 1 152 ? -13.704 -22.215 34.765 1.00 86.44 152 ASN A O 1
ATOM 1214 N N . GLU A 1 153 ? -13.462 -21.518 36.879 1.00 88.31 153 GLU A N 1
ATOM 1215 C CA . GLU A 1 153 ? -14.504 -22.391 37.434 1.00 88.31 153 GLU A CA 1
ATOM 1216 C C . GLU A 1 153 ? -15.897 -21.978 36.939 1.00 88.31 153 GLU A C 1
ATOM 1218 O O . GLU A 1 153 ? -16.714 -22.820 36.579 1.00 88.31 153 GLU A O 1
ATOM 1223 N N . CYS A 1 154 ? -16.168 -20.673 36.882 1.00 88.62 154 CYS A N 1
ATOM 1224 C CA . CYS A 1 154 ? -17.461 -20.155 36.450 1.00 88.62 154 CYS A CA 1
ATOM 1225 C C . CYS A 1 154 ? -17.570 -20.033 34.924 1.00 88.62 154 CYS A C 1
ATOM 1227 O O . CYS A 1 154 ? -18.678 -20.059 34.404 1.00 88.62 154 CYS A O 1
ATOM 1229 N N . SER A 1 155 ? -16.465 -19.921 34.182 1.00 85.12 155 SER A N 1
ATOM 1230 C CA . SER A 1 155 ? -16.513 -19.775 32.717 1.00 85.12 155 SER A CA 1
ATOM 1231 C C . SER A 1 155 ? -17.040 -21.022 32.002 1.00 85.12 155 SER A C 1
ATOM 1233 O O . SER A 1 155 ? -17.526 -20.921 30.879 1.00 85.12 155 SER A O 1
ATOM 1235 N N . GLN A 1 156 ? -16.982 -22.179 32.663 1.00 83.12 156 GLN A N 1
ATOM 1236 C CA . GLN A 1 156 ? -17.474 -23.458 32.151 1.00 83.12 156 GLN A CA 1
ATOM 1237 C C . GLN A 1 156 ? -18.942 -23.739 32.517 1.00 83.12 156 GLN A C 1
ATOM 1239 O O . GLN A 1 156 ? -19.497 -24.752 32.095 1.00 83.12 156 GLN A O 1
ATOM 1244 N N . MET A 1 157 ? -19.584 -22.868 33.303 1.00 81.44 157 MET A N 1
ATOM 1245 C CA . MET A 1 157 ? -20.961 -23.069 33.755 1.00 81.44 157 MET A CA 1
ATOM 1246 C C . MET A 1 157 ? -21.972 -22.521 32.741 1.00 81.44 157 MET A C 1
ATOM 1248 O O . MET A 1 157 ? -21.820 -21.416 32.220 1.00 81.44 157 MET A O 1
ATOM 1252 N N . MET A 1 158 ? -23.050 -23.272 32.496 1.00 77.00 158 MET A N 1
ATOM 1253 C CA . MET A 1 158 ? -24.226 -22.735 31.809 1.00 77.00 158 MET A CA 1
ATOM 1254 C C . MET A 1 158 ? -25.012 -21.841 32.770 1.00 77.00 158 MET A C 1
ATOM 1256 O O . MET A 1 158 ? -25.445 -22.284 33.832 1.00 77.00 158 MET A O 1
ATOM 1260 N N . PHE A 1 159 ? -25.202 -20.579 32.391 1.00 83.56 159 PHE A N 1
ATOM 1261 C CA . PHE A 1 159 ? -25.958 -19.611 33.182 1.00 83.56 159 PHE A CA 1
ATOM 1262 C C . PHE A 1 159 ? -27.408 -19.515 32.718 1.00 83.56 159 PHE A C 1
ATOM 1264 O O . PHE A 1 159 ? -27.710 -19.671 31.534 1.00 83.56 159 PHE A O 1
ATOM 1271 N N . ALA A 1 160 ? -28.305 -19.216 33.659 1.00 76.50 160 ALA A N 1
ATOM 1272 C CA . ALA A 1 160 ? -29.715 -19.022 33.355 1.00 76.50 160 ALA A CA 1
ATOM 1273 C C . ALA A 1 160 ? -29.909 -17.837 32.396 1.00 76.50 160 ALA A C 1
ATOM 1275 O O . ALA A 1 160 ? -29.324 -16.765 32.579 1.00 76.50 160 ALA A O 1
ATOM 1276 N N . MET A 1 161 ? -30.765 -18.020 31.388 1.00 72.44 161 MET A N 1
ATOM 1277 C CA . MET A 1 161 ? -31.146 -16.942 30.480 1.00 72.44 161 MET A CA 1
ATOM 1278 C C . MET A 1 161 ? -32.116 -15.995 31.196 1.00 72.44 161 MET A C 1
ATOM 1280 O O . MET A 1 161 ? -33.247 -16.359 31.502 1.00 72.44 161 MET A O 1
ATOM 1284 N N . GLY A 1 162 ? -31.657 -14.783 31.496 1.00 76.75 162 GLY A N 1
ATOM 1285 C CA . GLY A 1 162 ? -32.450 -13.724 32.127 1.00 76.75 162 GLY A CA 1
ATOM 1286 C C . GLY A 1 162 ? -31.537 -12.695 32.778 1.00 76.75 162 GLY A C 1
ATOM 1287 O O . GLY A 1 162 ? -30.527 -13.080 33.345 1.00 76.75 162 GLY A O 1
ATOM 1288 N N . MET A 1 163 ? -31.840 -11.400 32.695 1.00 83.50 163 MET A N 1
ATOM 1289 C CA . MET A 1 163 ? -30.985 -10.359 33.282 1.00 83.50 163 MET A CA 1
ATOM 1290 C C . MET A 1 163 ? -31.236 -10.233 34.790 1.00 83.50 163 MET A C 1
ATOM 1292 O O . MET A 1 163 ? -32.383 -10.129 35.218 1.00 83.50 163 MET A O 1
ATOM 1296 N N . GLY A 1 164 ? -30.169 -10.247 35.592 1.00 87.56 164 GLY A N 1
ATOM 1297 C CA . GLY A 1 164 ? -30.215 -9.907 37.018 1.00 87.56 164 GLY A CA 1
ATOM 1298 C C . GLY A 1 164 ? -29.868 -8.436 37.257 1.00 87.56 164 GLY A C 1
ATOM 1299 O O . GLY A 1 164 ? -29.768 -7.659 36.312 1.00 87.56 164 GLY A O 1
ATOM 1300 N N . ASN A 1 165 ? -29.628 -8.057 38.515 1.00 92.62 165 ASN A N 1
ATOM 1301 C CA . ASN A 1 165 ? -29.140 -6.725 38.886 1.00 92.62 165 ASN A CA 1
ATOM 1302 C C . ASN A 1 165 ? -27.839 -6.831 39.684 1.00 92.62 165 ASN A C 1
ATOM 1304 O O . ASN A 1 165 ? -27.725 -7.637 40.601 1.00 92.62 165 ASN A O 1
ATOM 1308 N N . CYS A 1 166 ? -26.873 -5.972 39.366 1.00 92.38 166 CYS A N 1
ATOM 1309 C CA . CYS A 1 166 ? -25.584 -5.903 40.041 1.00 92.38 166 CYS A CA 1
ATOM 1310 C C . CYS A 1 166 ? -25.769 -5.492 41.503 1.00 92.38 166 CYS A C 1
ATOM 1312 O O . CYS A 1 166 ? -26.374 -4.458 41.786 1.00 92.38 166 CYS A O 1
ATOM 1314 N N . GLU A 1 167 ? -25.167 -6.214 42.442 1.00 92.56 167 GLU A N 1
ATOM 1315 C CA . GLU A 1 167 ? -25.295 -5.912 43.870 1.00 92.56 167 GLU A CA 1
ATOM 1316 C C . GLU A 1 167 ? -24.716 -4.538 44.242 1.00 92.56 167 GLU A C 1
ATOM 1318 O O . GLU A 1 167 ? -25.239 -3.883 45.145 1.00 92.56 167 GLU A O 1
ATOM 1323 N N . THR A 1 168 ? -23.688 -4.079 43.512 1.00 92.62 168 THR A N 1
ATOM 1324 C CA . THR A 1 168 ? -22.972 -2.817 43.779 1.00 92.62 168 THR A CA 1
ATOM 1325 C C . THR A 1 168 ? -23.645 -1.598 43.149 1.00 92.62 168 THR A C 1
ATOM 1327 O O . THR A 1 168 ? -23.925 -0.633 43.849 1.00 92.62 168 THR A O 1
ATOM 1330 N N . CYS A 1 169 ? -23.893 -1.610 41.835 1.00 93.12 169 CYS A N 1
ATOM 1331 C CA . CYS A 1 169 ? -24.410 -0.434 41.117 1.00 93.12 169 CYS A CA 1
ATOM 1332 C C . CYS A 1 169 ? -25.890 -0.537 40.739 1.00 93.12 169 CYS A C 1
ATOM 1334 O O . CYS A 1 169 ? -26.413 0.375 40.106 1.00 93.12 169 CYS A O 1
ATOM 1336 N N . LYS A 1 170 ? -26.551 -1.654 41.071 1.00 93.88 170 LYS A N 1
ATOM 1337 C CA . LYS A 1 170 ? -27.953 -1.960 40.737 1.00 93.88 170 LYS A CA 1
ATOM 1338 C C . LYS A 1 170 ? -28.286 -1.969 39.239 1.00 93.88 170 LYS A C 1
ATOM 1340 O O . LYS A 1 170 ? -29.440 -2.153 38.880 1.00 93.88 170 LYS A O 1
ATOM 1345 N N . SER A 1 171 ? -27.292 -1.827 38.360 1.00 90.06 171 SER A N 1
ATOM 1346 C CA . SER A 1 171 ? -27.476 -1.936 36.910 1.00 90.06 171 SER A CA 1
ATOM 1347 C C . SER A 1 171 ? -27.746 -3.383 36.480 1.00 90.06 171 SER A C 1
ATOM 1349 O O . SER A 1 171 ? -27.248 -4.298 37.145 1.00 90.06 171 SER A O 1
ATOM 1351 N N . PRO A 1 172 ? -28.431 -3.602 35.344 1.00 89.00 172 PRO A N 1
ATOM 1352 C CA . PRO A 1 172 ? -28.696 -4.941 34.835 1.00 89.00 172 PRO A CA 1
ATOM 1353 C C . PRO A 1 172 ? -27.411 -5.737 34.576 1.00 89.00 172 PRO A C 1
ATOM 1355 O O . PRO A 1 172 ? -26.418 -5.205 34.066 1.00 89.00 172 PRO A O 1
ATOM 1358 N N . THR A 1 173 ? -27.426 -7.022 34.908 1.00 89.00 173 THR A N 1
ATOM 1359 C CA . THR A 1 173 ? -26.374 -7.988 34.574 1.00 89.00 173 THR A CA 1
ATOM 1360 C C . THR A 1 173 ? -26.784 -8.828 33.367 1.00 89.00 173 THR A C 1
ATOM 1362 O O . THR A 1 173 ? -27.954 -8.896 33.001 1.00 89.00 173 THR A O 1
ATOM 1365 N N . LYS A 1 174 ? -25.813 -9.492 32.726 1.00 82.94 174 LYS A N 1
ATOM 1366 C CA . LYS A 1 174 ? -26.081 -10.353 31.559 1.00 82.94 174 LYS A CA 1
ATOM 1367 C C . LYS A 1 174 ? -26.943 -11.566 31.907 1.00 82.94 174 LYS A C 1
ATOM 1369 O O . LYS A 1 174 ? -27.695 -12.029 31.057 1.00 82.94 174 LYS A O 1
ATOM 1374 N N . THR A 1 175 ? -26.799 -12.084 33.128 1.00 85.19 175 THR A N 1
ATOM 1375 C CA . THR A 1 175 ? -27.506 -13.274 33.606 1.00 85.19 175 THR A CA 1
ATOM 1376 C C . THR A 1 175 ? -27.928 -13.085 35.067 1.00 85.19 175 THR A C 1
ATOM 1378 O O . THR A 1 175 ? -27.246 -12.382 35.818 1.00 85.19 175 THR A O 1
ATOM 1381 N N . MET A 1 176 ? -29.002 -13.744 35.507 1.00 84.12 176 MET A N 1
ATOM 1382 C CA . MET A 1 176 ? -29.429 -13.753 36.914 1.00 84.12 176 MET A CA 1
ATOM 1383 C C . MET A 1 176 ? -28.388 -14.405 37.832 1.00 84.12 176 MET A C 1
ATOM 1385 O O . MET A 1 176 ? -28.374 -14.148 39.029 1.00 84.12 176 MET A O 1
ATOM 1389 N N . SER A 1 177 ? -27.491 -15.218 37.270 1.00 87.00 177 SER A N 1
ATOM 1390 C CA . SER A 1 177 ? -26.395 -15.858 37.996 1.00 87.00 177 SER A CA 1
ATOM 1391 C C . SER A 1 177 ? -25.250 -14.897 38.336 1.00 87.00 177 SER A C 1
ATOM 1393 O O . SER A 1 177 ? -24.372 -15.248 39.120 1.00 87.00 177 SER A O 1
ATOM 1395 N N . PHE A 1 178 ? -25.207 -13.705 37.734 1.00 89.75 178 PHE A N 1
ATOM 1396 C CA . PHE A 1 178 ? -24.131 -12.743 37.967 1.00 89.75 178 PHE A CA 1
ATOM 1397 C C . PHE A 1 178 ? -24.483 -11.835 39.148 1.00 89.75 178 PHE A C 1
ATOM 1399 O O . PHE A 1 178 ? -25.440 -11.066 39.071 1.00 89.75 178 PHE A O 1
ATOM 1406 N N . LYS A 1 179 ? -23.652 -11.857 40.195 1.00 90.31 179 LYS A N 1
ATOM 1407 C CA . LYS A 1 179 ? -23.701 -10.925 41.333 1.00 90.31 179 LYS A CA 1
ATOM 1408 C C . LYS A 1 179 ? -23.275 -9.508 40.953 1.00 90.31 179 LYS A C 1
ATOM 1410 O O . LYS A 1 179 ? -23.809 -8.527 41.469 1.00 90.31 179 LYS A O 1
ATOM 1415 N N . PHE A 1 180 ? -22.309 -9.373 40.041 1.00 92.06 180 PHE A N 1
ATOM 1416 C CA . PHE A 1 180 ? -21.758 -8.079 39.628 1.00 92.06 180 PHE A CA 1
ATOM 1417 C C . PHE A 1 180 ? -21.843 -7.874 38.114 1.00 92.06 180 PHE A C 1
ATOM 1419 O O . PHE A 1 180 ? -21.692 -8.809 37.331 1.00 92.06 180 PHE A O 1
ATOM 1426 N N . CYS A 1 181 ? -22.030 -6.623 37.682 1.00 90.38 181 CYS A N 1
ATOM 1427 C CA . CYS A 1 181 ? -21.842 -6.254 36.279 1.00 90.38 181 CYS A CA 1
ATOM 1428 C C . CYS A 1 181 ? -20.349 -6.243 35.910 1.00 90.38 181 CYS A C 1
ATOM 1430 O O . CYS A 1 181 ? -19.487 -6.148 36.789 1.00 90.38 181 CYS A O 1
ATOM 1432 N N . ASP A 1 182 ? -20.049 -6.269 34.604 1.00 86.94 182 ASP A N 1
ATOM 1433 C CA . ASP A 1 182 ? -18.672 -6.271 34.087 1.00 86.94 182 ASP A CA 1
ATOM 1434 C C . ASP A 1 182 ? -17.799 -5.181 34.732 1.00 86.94 182 ASP A C 1
ATOM 1436 O O . ASP A 1 182 ? -16.717 -5.470 35.238 1.00 86.94 182 ASP A O 1
ATOM 1440 N N . ALA A 1 183 ? -18.296 -3.943 34.792 1.00 88.44 183 ALA A N 1
ATOM 1441 C CA . ALA A 1 183 ? -17.541 -2.810 35.322 1.00 88.44 183 ALA A CA 1
ATOM 1442 C C . ALA A 1 183 ? -17.242 -2.935 36.826 1.00 88.44 183 ALA A C 1
ATOM 1444 O O . ALA A 1 183 ? -16.123 -2.661 37.260 1.00 88.44 183 ALA A O 1
ATOM 1445 N N . CYS A 1 184 ? -18.223 -3.358 37.630 1.00 91.00 184 CYS A N 1
ATOM 1446 C CA . CYS A 1 184 ? -18.048 -3.496 39.076 1.00 91.00 184 CYS A CA 1
ATOM 1447 C C . CYS A 1 184 ? -17.124 -4.660 39.436 1.00 91.00 184 CYS A C 1
ATOM 1449 O O . CYS A 1 184 ? -16.309 -4.517 40.344 1.00 91.00 184 CYS A O 1
ATOM 1451 N N . ALA A 1 185 ? -17.223 -5.777 38.715 1.00 90.56 185 ALA A N 1
ATOM 1452 C CA . ALA A 1 185 ? -16.372 -6.943 38.919 1.00 90.56 185 ALA A CA 1
ATOM 1453 C C . ALA A 1 185 ? -14.901 -6.641 38.592 1.00 90.56 185 ALA A C 1
ATOM 1455 O O . ALA A 1 185 ? -14.026 -6.915 39.411 1.00 90.56 185 ALA A O 1
ATOM 1456 N N . ILE A 1 186 ? -14.637 -5.980 37.456 1.00 89.44 186 ILE A N 1
ATOM 1457 C CA . ILE A 1 186 ? -13.285 -5.544 37.068 1.00 89.44 186 ILE A CA 1
ATOM 1458 C C . ILE A 1 186 ? -12.725 -4.552 38.092 1.00 89.44 186 ILE A C 1
ATOM 1460 O O . ILE A 1 186 ? -11.608 -4.729 38.565 1.00 89.44 186 ILE A O 1
ATOM 1464 N N . LYS A 1 187 ? -13.510 -3.541 38.496 1.00 89.06 187 LYS A N 1
ATOM 1465 C CA . LYS A 1 187 ? -13.075 -2.536 39.482 1.00 89.06 187 LYS A CA 1
ATOM 1466 C C . LYS A 1 187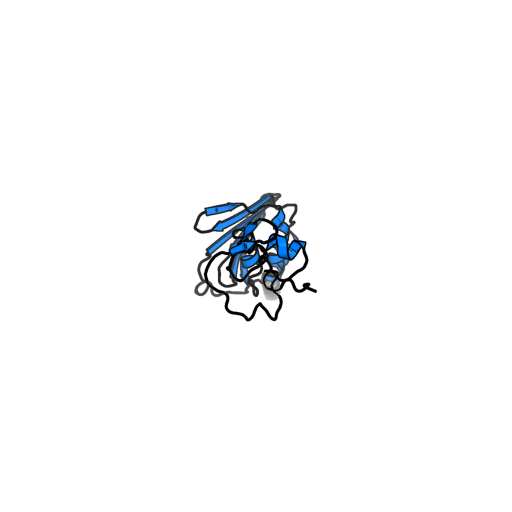 ? -12.712 -3.158 40.834 1.00 89.06 187 LYS A C 1
ATOM 1468 O O . LYS A 1 187 ? -11.823 -2.659 41.516 1.00 89.06 187 LYS A O 1
ATOM 1473 N N . LYS A 1 188 ? -13.417 -4.219 41.231 1.00 89.25 188 LYS A N 1
ATOM 1474 C CA . LYS A 1 188 ? -13.160 -4.958 42.472 1.00 89.25 188 LYS A CA 1
ATOM 1475 C C . LYS A 1 188 ? -12.097 -6.055 42.323 1.00 89.25 188 LYS A C 1
ATOM 1477 O O . LYS A 1 188 ? -11.653 -6.574 43.341 1.00 89.25 188 LYS A O 1
ATOM 1482 N N . GLY A 1 189 ? -11.703 -6.415 41.100 1.00 89.75 189 GLY A N 1
ATOM 1483 C CA . GLY A 1 189 ? -10.801 -7.538 40.838 1.00 89.75 189 GLY A CA 1
ATOM 1484 C C . GLY A 1 189 ? -11.394 -8.883 41.267 1.00 89.75 189 GLY A C 1
ATOM 1485 O O . GLY A 1 189 ? -10.688 -9.709 41.838 1.00 89.75 189 GLY A O 1
ATOM 1486 N N . VAL A 1 190 ? -12.697 -9.093 41.060 1.00 93.19 190 VAL A N 1
ATOM 1487 C CA . VAL A 1 190 ? -13.413 -10.310 41.488 1.00 93.19 190 VAL A CA 1
ATOM 1488 C C . VAL A 1 190 ? -14.234 -10.921 40.359 1.00 93.19 190 VAL A C 1
ATOM 1490 O O . VAL A 1 190 ? -14.627 -10.236 39.417 1.00 93.19 190 VAL A O 1
ATOM 1493 N N . CYS A 1 191 ? -14.532 -12.213 40.478 1.00 92.31 191 CYS A N 1
ATOM 1494 C CA . CYS A 1 191 ? -15.428 -12.922 39.578 1.00 92.31 191 CYS A CA 1
ATOM 1495 C C . CYS A 1 191 ? -16.868 -12.389 39.694 1.00 92.31 191 CYS A C 1
ATOM 1497 O O . CYS A 1 191 ? -17.408 -12.256 40.793 1.00 92.31 191 CYS A O 1
ATOM 1499 N N . GLN A 1 192 ? -17.523 -12.156 38.556 1.00 92.75 192 GLN A N 1
ATOM 1500 C CA . GLN A 1 192 ? -18.909 -11.683 38.434 1.00 92.75 192 GLN A CA 1
ATOM 1501 C C . GLN A 1 192 ? -19.934 -12.609 39.082 1.00 92.75 192 GLN A C 1
ATOM 1503 O O . GLN A 1 192 ? -21.015 -12.153 39.437 1.00 92.75 192 GLN A O 1
ATOM 1508 N N . VAL A 1 193 ? -19.609 -13.896 39.202 1.00 92.44 193 VAL A N 1
ATOM 1509 C CA . VAL A 1 193 ? -20.522 -14.950 39.658 1.00 92.44 193 VAL A CA 1
ATOM 1510 C C . VAL A 1 193 ? -20.263 -15.287 41.122 1.00 92.44 193 VAL A C 1
ATOM 1512 O O . VAL A 1 193 ? -21.169 -15.233 41.948 1.00 92.44 193 VAL A O 1
ATOM 1515 N N . CYS A 1 194 ? -19.012 -15.612 41.458 1.00 92.00 194 CYS A N 1
ATOM 1516 C CA . CYS A 1 194 ? -18.659 -16.162 42.766 1.00 92.00 194 CYS A CA 1
ATOM 1517 C C . CYS A 1 194 ? -17.911 -15.191 43.690 1.00 92.00 194 CYS A C 1
ATOM 1519 O O . CYS A 1 194 ? -17.582 -15.585 44.802 1.00 92.00 194 CYS A O 1
ATOM 1521 N N . GLU A 1 195 ? -17.623 -13.954 43.260 1.00 93.06 195 GLU A N 1
ATOM 1522 C CA . GLU A 1 195 ? -16.872 -12.941 44.034 1.00 93.06 195 GLU A CA 1
ATOM 1523 C C . GLU A 1 195 ? -15.423 -13.332 44.399 1.00 93.06 195 GLU A C 1
ATOM 1525 O O . GLU A 1 195 ? -14.692 -12.573 45.032 1.00 93.06 195 GLU A O 1
ATOM 1530 N N . LYS A 1 196 ? -14.946 -14.494 43.943 1.00 92.75 196 LYS A N 1
ATOM 1531 C CA . LYS A 1 196 ? -13.554 -14.917 44.121 1.00 92.75 196 LYS A CA 1
ATOM 1532 C C . LYS A 1 196 ? -12.614 -13.897 43.473 1.00 92.75 196 LYS A C 1
ATOM 1534 O O . LYS A 1 196 ? -12.860 -13.482 42.339 1.00 92.75 196 LYS A O 1
ATOM 1539 N N . LYS A 1 197 ? -11.547 -13.500 44.176 1.00 90.62 197 LYS A N 1
ATOM 1540 C CA . LYS A 1 197 ? -10.520 -12.606 43.622 1.00 90.62 197 LYS A CA 1
ATOM 1541 C C . LYS A 1 197 ? -9.928 -13.205 42.346 1.00 90.62 197 LYS A C 1
ATOM 1543 O O . LYS A 1 197 ? -9.597 -14.388 42.306 1.00 90.62 197 LYS A O 1
ATOM 1548 N N . MET A 1 198 ? -9.846 -12.372 41.320 1.00 81.25 198 MET A N 1
ATOM 1549 C CA . MET A 1 198 ? -9.225 -12.678 40.040 1.00 81.25 198 MET A CA 1
ATOM 1550 C C . MET A 1 198 ? -7.739 -12.327 40.171 1.00 81.25 198 MET A C 1
ATOM 1552 O O . MET A 1 198 ? -7.425 -11.186 40.510 1.00 81.25 198 MET A O 1
ATOM 1556 N N . ASN A 1 199 ? -6.860 -13.313 39.972 1.00 62.81 199 ASN A N 1
ATOM 1557 C CA . ASN A 1 199 ? -5.413 -13.093 39.871 1.00 62.81 199 ASN A CA 1
ATOM 1558 C C . ASN A 1 199 ? -5.044 -12.571 38.484 1.00 62.81 199 ASN A C 1
ATOM 1560 O O . ASN A 1 199 ? -5.667 -13.051 37.508 1.00 62.81 199 ASN A O 1
#

Secondary structure (DSSP, 8-state):
--SHHHHHHHHHHHHSSS----HHHHHHHHHHT--TTT--EEEEEETTEEEEEPGGGHHHHHHHHTTPEEPSS--GGGS------EEEEETTTEEEEEEE-TTSEEEEEEEETTEEEEEEEE-TT-HHHHHHHHHHS----PPP-------HHHHTSPPPSS--B-TTT-PBPSSTT-SS-HHHHHHHTB-TTT-PBP-